Protein AF-A0A7C3Z4C1-F1 (afdb_monomer_lite)

Sequence (320 aa):
MTFWSFFADQTTRQLSQEFNEPSWWWWKMHSEKKEDEIPYRIKTPVAPEETEKWLEIAKKEYGEPISFEEKVFSKKLVAPELKETQGQSGRPLFMSQGGFNVALASINGEPLELTIHHGTIYKNFPDGKYTLSDADGKIIAEARLPYGENKLSLKVPHPGVYLFKYDDFAAGCQLIPSDKTKTAFIFSKGEHFPVYNHNYLYFYVPKGTKEIYLYALRTWPIGICMPDGTWLGEDKPIYHHPRSLKADGSYQKIEVPEGMDGKVWTCVDMLSGSFYFFNVPNLLFVRPQDIIVPEEVAKRDGLILFPVKGSTEPARKEKR

Foldseek 3Di:
DDPVVVVQQVVQVVVCVVVVPVLSRCVVCVVVVNNVSNPPDDPDPQDPVNVVVVVVVCCVVPNDADDDAFDDFDLFKFQFFDPDAFDDQKQLKWKFQWKFKKKKFQQFQFWWKKKKAALPPHQPDFFKKKWKAASVRHTQDIDTHHHGIDIDGHGDPGGTIIMMIMGSVRSMMMMHTDPRIQMKTADDAPDWPRIFDQIKKKFAFFPPDFKWKKWAAPWPFKWKAFSVGDTDADCDDDPPDRHTHDRHGGIDIGGQDPPSHRAMIIMHHGDTTGIDIRHGHRIITSGRRSDMGGPVRCVVRVGHGRPRPPDDDPDDPDDD

Radius of gyration: 25.4 Å; chains: 1; bounding box: 93×49×55 Å

Structure (mmCIF, N/CA/C/O backbone):
data_AF-A0A7C3Z4C1-F1
#
_entry.id   AF-A0A7C3Z4C1-F1
#
loop_
_atom_site.group_PDB
_atom_site.id
_atom_site.type_symbol
_atom_site.label_atom_id
_atom_site.label_alt_id
_atom_site.label_comp_id
_atom_site.label_asym_id
_atom_site.label_entity_id
_atom_site.label_seq_id
_atom_site.pdbx_PDB_ins_code
_atom_site.Cartn_x
_atom_site.Cartn_y
_atom_site.Cartn_z
_atom_site.occupancy
_atom_site.B_iso_or_equiv
_atom_site.auth_seq_id
_atom_site.auth_comp_id
_atom_site.auth_asym_id
_atom_site.auth_atom_id
_atom_site.pdbx_PDB_model_num
ATOM 1 N N . MET A 1 1 ? 24.610 -23.293 -7.783 1.00 44.88 1 MET A N 1
ATOM 2 C CA . MET A 1 1 ? 25.552 -22.157 -7.749 1.00 44.88 1 MET A CA 1
ATOM 3 C C . MET A 1 1 ? 24.847 -21.034 -7.005 1.00 44.88 1 MET A C 1
ATOM 5 O O . MET A 1 1 ? 23.800 -20.595 -7.460 1.00 44.88 1 MET A O 1
ATOM 9 N N . THR A 1 2 ? 25.289 -20.697 -5.794 1.00 54.06 2 THR A N 1
ATOM 10 C CA . THR A 1 2 ? 24.665 -19.634 -4.987 1.00 54.06 2 THR A CA 1
ATOM 11 C C . THR A 1 2 ? 25.114 -18.264 -5.504 1.00 54.06 2 THR A C 1
ATOM 13 O O . THR A 1 2 ? 26.200 -18.152 -6.073 1.00 54.06 2 THR A O 1
ATOM 16 N N . PHE A 1 3 ? 24.316 -17.214 -5.293 1.00 46.62 3 PHE A N 1
ATOM 17 C CA . PHE A 1 3 ? 24.665 -15.832 -5.668 1.00 46.62 3 PHE A CA 1
ATOM 18 C C . PHE A 1 3 ? 26.067 -15.418 -5.165 1.00 46.62 3 PHE A C 1
ATOM 20 O O . PHE A 1 3 ? 26.838 -14.795 -5.890 1.00 46.62 3 PHE A O 1
ATOM 27 N N . TRP A 1 4 ? 26.446 -15.889 -3.970 1.00 59.88 4 TRP A N 1
ATOM 28 C CA . TRP A 1 4 ? 27.781 -15.713 -3.391 1.00 59.88 4 TRP A CA 1
ATOM 29 C C . TRP A 1 4 ? 28.915 -16.332 -4.215 1.00 59.88 4 TRP A C 1
ATOM 31 O O . TRP A 1 4 ? 29.942 -15.688 -4.398 1.00 59.88 4 TRP A O 1
ATOM 41 N N . SER A 1 5 ? 28.741 -17.543 -4.753 1.00 65.25 5 SER A N 1
ATOM 42 C CA . SER A 1 5 ? 29.778 -18.192 -5.576 1.00 65.25 5 SER A CA 1
ATOM 43 C C . SER A 1 5 ? 30.043 -17.455 -6.896 1.00 65.25 5 SER A C 1
ATOM 45 O O . SER A 1 5 ? 31.181 -17.410 -7.354 1.00 65.25 5 SER A O 1
ATOM 47 N N . PHE A 1 6 ? 29.018 -16.810 -7.465 1.00 69.94 6 PHE A N 1
ATOM 48 C CA . PHE A 1 6 ? 29.160 -15.970 -8.657 1.00 69.94 6 PHE A CA 1
ATOM 49 C C . PHE A 1 6 ? 29.912 -14.667 -8.351 1.00 69.94 6 PHE A C 1
ATOM 51 O O . PHE A 1 6 ? 30.871 -14.335 -9.045 1.00 69.94 6 PHE A O 1
ATOM 58 N N . PHE A 1 7 ? 29.524 -13.954 -7.286 1.00 70.81 7 PHE A N 1
ATOM 59 C CA . PHE A 1 7 ? 30.203 -12.718 -6.881 1.00 70.81 7 PHE A CA 1
ATOM 60 C C . PHE A 1 7 ? 31.658 -12.973 -6.473 1.00 70.81 7 PHE A C 1
ATOM 62 O O . PHE A 1 7 ? 32.551 -12.217 -6.856 1.00 70.81 7 PHE A O 1
ATOM 69 N N . ALA A 1 8 ? 31.903 -14.063 -5.739 1.00 75.06 8 ALA A N 1
ATOM 70 C CA . ALA A 1 8 ? 33.248 -14.491 -5.392 1.00 75.06 8 ALA A CA 1
ATOM 71 C C . ALA A 1 8 ? 34.074 -14.780 -6.651 1.00 75.06 8 ALA A C 1
ATOM 73 O O . ALA A 1 8 ? 35.215 -14.346 -6.723 1.00 75.06 8 ALA A O 1
ATOM 74 N N . ASP A 1 9 ? 33.530 -15.450 -7.674 1.00 79.06 9 ASP A N 1
ATOM 75 C CA . ASP A 1 9 ? 34.299 -15.742 -8.893 1.00 79.06 9 ASP A CA 1
ATOM 76 C C . ASP A 1 9 ? 34.685 -14.468 -9.646 1.00 79.06 9 ASP A C 1
ATOM 78 O O . ASP A 1 9 ? 35.866 -14.254 -9.903 1.00 79.06 9 ASP A O 1
ATOM 82 N N . GLN A 1 10 ? 33.720 -13.585 -9.914 1.00 84.38 10 GLN A N 1
ATOM 83 C CA . GLN A 1 10 ? 33.976 -12.340 -10.643 1.00 84.38 10 GLN A CA 1
ATOM 84 C C . GLN A 1 10 ? 34.986 -11.450 -9.908 1.00 84.38 10 GLN A C 1
ATOM 86 O O . GLN A 1 10 ? 36.004 -11.059 -10.481 1.00 84.38 10 GLN A O 1
ATOM 91 N N . THR A 1 11 ? 34.741 -11.192 -8.622 1.00 86.50 11 THR A N 1
ATOM 92 C CA . THR A 1 11 ? 35.575 -10.296 -7.814 1.00 86.50 11 THR A CA 1
ATOM 93 C C . THR A 1 11 ? 36.969 -10.877 -7.603 1.00 86.50 11 THR A C 1
ATOM 95 O O . THR A 1 11 ? 37.970 -10.205 -7.827 1.00 86.50 11 THR A O 1
ATOM 98 N N . THR A 1 12 ? 37.071 -12.146 -7.210 1.00 89.62 12 THR A N 1
ATOM 99 C CA . THR A 1 12 ? 38.374 -12.730 -6.865 1.00 89.62 12 THR A CA 1
ATOM 100 C C . THR A 1 12 ? 39.227 -13.045 -8.092 1.00 89.62 12 THR A C 1
ATOM 102 O O . THR A 1 12 ? 40.452 -12.954 -8.020 1.00 89.62 12 THR A O 1
ATOM 105 N N . ARG A 1 13 ? 38.606 -13.340 -9.244 1.00 91.88 13 ARG A N 1
ATOM 106 C CA . ARG A 1 13 ? 39.315 -13.437 -10.523 1.00 91.88 13 ARG A CA 1
ATOM 107 C C . ARG A 1 13 ? 39.929 -12.095 -10.892 1.00 91.88 13 ARG A C 1
ATOM 109 O O . ARG A 1 13 ? 41.117 -12.063 -11.207 1.00 91.88 13 ARG A O 1
ATOM 116 N N . GLN A 1 14 ? 39.147 -11.016 -10.835 1.00 92.38 14 GLN A N 1
ATOM 117 C CA . GLN A 1 14 ? 39.637 -9.671 -11.135 1.00 92.38 14 GLN A CA 1
ATOM 118 C C . GLN A 1 14 ? 40.802 -9.299 -10.209 1.00 92.38 14 GLN A C 1
ATOM 120 O O . GLN A 1 14 ? 41.871 -8.947 -10.699 1.00 92.38 14 GLN A O 1
ATOM 125 N N . LEU A 1 15 ? 40.637 -9.471 -8.894 1.00 89.44 15 LEU A N 1
ATOM 126 C CA . LEU A 1 15 ? 41.689 -9.170 -7.920 1.00 89.44 15 LEU A CA 1
ATOM 127 C C . LEU A 1 15 ? 42.950 -10.025 -8.137 1.00 89.44 15 LEU A C 1
ATOM 129 O O . LEU A 1 15 ? 44.056 -9.501 -8.077 1.00 89.44 15 LEU A O 1
ATOM 133 N N . SER A 1 16 ? 42.814 -11.317 -8.467 1.00 93.06 16 SER A N 1
ATOM 134 C CA . SER A 1 16 ? 43.975 -12.174 -8.770 1.00 93.06 16 SER A CA 1
ATOM 135 C C . SER A 1 16 ? 44.804 -11.656 -9.948 1.00 93.06 16 SER A C 1
ATOM 137 O O . SER A 1 16 ? 46.023 -11.804 -9.963 1.00 93.06 16 SER A O 1
ATOM 139 N N . GLN A 1 17 ? 44.146 -11.041 -10.935 1.00 93.75 17 GLN A N 1
ATOM 140 C CA . GLN A 1 17 ? 44.797 -10.486 -12.118 1.00 93.75 17 GLN A CA 1
ATOM 141 C C . GLN A 1 17 ? 45.416 -9.124 -11.810 1.00 93.75 17 GLN A C 1
ATOM 143 O O . GLN A 1 17 ? 46.560 -8.883 -12.180 1.00 93.75 17 GLN A O 1
ATOM 148 N N . GLU A 1 18 ? 44.674 -8.260 -11.115 1.00 95.50 18 GLU A N 1
ATOM 149 C CA . GLU A 1 18 ? 45.110 -6.913 -10.739 1.00 95.50 18 GLU A CA 1
ATOM 150 C C . GLU A 1 18 ? 46.354 -6.945 -9.846 1.00 95.50 18 GLU A C 1
ATOM 152 O O . GLU A 1 18 ? 47.310 -6.212 -10.089 1.00 95.50 18 GLU A O 1
ATOM 157 N N . PHE A 1 19 ? 46.369 -7.841 -8.858 1.00 92.56 19 PHE A N 1
ATOM 158 C CA . PHE A 1 19 ? 47.469 -7.971 -7.903 1.00 92.56 19 PHE A CA 1
ATOM 159 C C . PHE A 1 19 ? 48.511 -9.019 -8.308 1.00 92.56 19 PHE A C 1
ATOM 161 O O . PHE A 1 19 ? 49.504 -9.187 -7.608 1.00 92.56 19 PHE A O 1
ATOM 168 N N . ASN A 1 20 ? 48.321 -9.698 -9.446 1.00 93.81 20 ASN A N 1
ATOM 169 C CA . ASN A 1 20 ? 49.168 -10.804 -9.902 1.00 93.81 20 ASN A CA 1
ATOM 170 C C . ASN A 1 20 ? 49.346 -11.905 -8.833 1.00 93.81 20 ASN A C 1
ATOM 172 O O . ASN A 1 20 ? 50.434 -12.446 -8.642 1.00 93.81 20 ASN A O 1
ATOM 176 N N . GLU A 1 21 ? 48.250 -12.244 -8.155 1.00 93.81 21 GLU A N 1
ATOM 177 C CA . GLU A 1 21 ? 48.178 -13.230 -7.075 1.00 93.81 21 GLU A CA 1
ATOM 178 C C . GLU A 1 21 ? 47.208 -14.362 -7.465 1.00 93.81 21 GLU A C 1
ATOM 180 O O . GLU A 1 21 ? 46.025 -14.331 -7.114 1.00 93.81 21 GLU A O 1
ATOM 185 N N . PRO A 1 22 ? 47.651 -15.392 -8.217 1.00 91.00 22 PRO A N 1
ATOM 186 C CA . PRO A 1 22 ? 46.767 -16.446 -8.728 1.00 91.00 22 PRO A CA 1
ATOM 187 C C . PRO A 1 22 ? 46.037 -17.237 -7.636 1.00 91.00 22 PRO A C 1
ATOM 189 O O . PRO A 1 22 ? 44.936 -17.735 -7.880 1.00 91.00 22 PRO A O 1
ATOM 192 N N . SER A 1 23 ? 46.632 -17.325 -6.441 1.00 91.38 23 SER A N 1
ATOM 193 C CA . SER A 1 23 ? 46.048 -17.958 -5.251 1.00 91.38 23 SER A CA 1
ATOM 194 C C . SER A 1 23 ? 44.787 -17.250 -4.758 1.00 91.38 23 SER A C 1
ATOM 196 O O . SER A 1 23 ? 43.994 -17.822 -4.011 1.00 91.38 23 SER A O 1
ATOM 198 N N . TRP A 1 24 ? 44.558 -16.014 -5.205 1.00 91.19 24 TRP A N 1
ATOM 199 C CA . TRP A 1 24 ? 43.375 -15.258 -4.848 1.00 91.19 24 TRP A CA 1
ATOM 200 C C . TRP A 1 24 ? 42.176 -15.647 -5.693 1.00 91.19 24 TRP A C 1
ATOM 202 O O . TRP A 1 24 ? 41.088 -15.276 -5.304 1.00 91.19 24 TRP A O 1
ATOM 212 N N . TRP A 1 25 ? 42.289 -16.390 -6.797 1.00 92.75 25 TRP A N 1
ATOM 213 C CA . TRP A 1 25 ? 41.114 -16.772 -7.588 1.00 92.75 25 TRP A CA 1
ATOM 214 C C . TRP A 1 25 ? 40.458 -18.040 -7.029 1.00 92.75 25 TRP A C 1
ATOM 216 O O . TRP A 1 25 ? 40.883 -19.156 -7.336 1.00 92.75 25 TRP A O 1
ATOM 226 N N . TRP A 1 26 ? 39.386 -17.884 -6.241 1.00 86.88 26 TRP A N 1
ATOM 227 C CA . TRP A 1 26 ? 38.800 -19.000 -5.481 1.00 86.88 26 TRP A CA 1
ATOM 228 C C . TRP A 1 26 ? 38.423 -20.197 -6.364 1.00 86.88 26 TRP A C 1
ATOM 230 O O . TRP A 1 26 ? 38.699 -21.336 -5.997 1.00 86.88 26 TRP A O 1
ATOM 240 N N . TRP A 1 27 ? 37.823 -19.946 -7.535 1.00 87.31 27 TRP A N 1
ATOM 241 C CA . TRP A 1 27 ? 37.351 -21.002 -8.427 1.00 87.31 27 TRP A CA 1
ATOM 242 C C . TRP A 1 27 ? 38.511 -21.791 -9.021 1.00 87.31 27 TRP A C 1
ATOM 244 O O . TRP A 1 27 ? 38.470 -23.019 -9.048 1.00 87.31 27 TRP A O 1
ATOM 254 N N . LYS A 1 28 ? 39.577 -21.103 -9.445 1.00 89.50 28 LYS A N 1
ATOM 255 C CA . LYS A 1 28 ? 40.785 -21.762 -9.945 1.00 89.50 28 LYS A CA 1
ATOM 256 C C . LYS A 1 28 ? 41.417 -22.620 -8.855 1.00 89.50 28 LYS A C 1
ATOM 258 O O . LYS A 1 28 ? 41.650 -23.804 -9.088 1.00 89.50 28 LYS A O 1
ATOM 263 N N . MET A 1 29 ? 41.592 -22.068 -7.657 1.00 90.75 29 MET A N 1
ATOM 264 C CA . MET A 1 29 ? 42.159 -22.799 -6.523 1.00 90.75 29 MET A CA 1
ATOM 265 C C . MET A 1 29 ? 41.303 -24.005 -6.125 1.00 90.75 29 MET A C 1
ATOM 267 O O . MET A 1 29 ? 41.841 -25.075 -5.860 1.00 90.75 29 MET A O 1
ATOM 271 N N . HIS A 1 30 ? 39.977 -23.884 -6.183 1.00 86.69 30 HIS A N 1
ATOM 272 C CA . HIS A 1 30 ? 39.058 -25.000 -5.958 1.00 86.69 30 HIS A CA 1
ATOM 273 C C . HIS A 1 30 ? 39.104 -26.048 -7.083 1.00 86.69 30 HIS A C 1
ATOM 275 O O . HIS A 1 30 ? 39.034 -27.248 -6.824 1.00 86.69 30 HIS A O 1
ATOM 281 N N . SER A 1 31 ? 39.247 -25.633 -8.343 1.00 89.19 31 SER A N 1
ATOM 282 C CA . SER A 1 31 ? 39.373 -26.559 -9.478 1.00 89.19 31 SER A CA 1
ATOM 283 C C . SER A 1 31 ? 40.693 -27.338 -9.459 1.00 89.19 31 SER A C 1
ATOM 285 O O . SER A 1 31 ? 40.742 -28.489 -9.890 1.00 89.19 31 SER A O 1
ATOM 287 N N . GLU A 1 32 ? 41.744 -26.731 -8.903 1.00 93.50 32 GLU A N 1
ATOM 288 C CA . GLU A 1 32 ? 43.075 -27.320 -8.755 1.00 93.50 32 GLU A CA 1
ATOM 289 C C . GLU A 1 32 ? 43.256 -28.098 -7.439 1.00 93.50 32 GLU A C 1
ATOM 291 O O . GLU A 1 32 ? 44.332 -28.651 -7.221 1.00 93.50 32 GLU A O 1
ATOM 296 N N . LYS A 1 33 ? 42.225 -28.177 -6.578 1.00 90.62 33 LYS A N 1
ATOM 297 C CA . LYS A 1 33 ? 42.294 -28.777 -5.228 1.00 90.62 33 LYS A CA 1
ATOM 298 C C . LYS A 1 33 ? 43.367 -28.144 -4.328 1.00 90.62 33 LYS A C 1
ATOM 300 O O . LYS A 1 33 ? 44.062 -28.829 -3.580 1.00 90.62 33 LYS A O 1
ATOM 305 N N . LYS A 1 34 ? 43.534 -26.830 -4.458 1.00 91.19 34 LYS A N 1
ATOM 306 C CA . LYS A 1 34 ? 44.452 -25.985 -3.683 1.00 91.19 34 LYS A CA 1
ATOM 307 C C . LYS A 1 34 ? 43.677 -25.002 -2.822 1.00 91.19 34 LYS A C 1
ATOM 309 O O . LYS A 1 34 ? 44.083 -23.860 -2.624 1.00 91.19 34 LYS A O 1
ATOM 314 N N . GLU A 1 35 ? 42.513 -25.406 -2.334 1.00 86.62 35 GLU A N 1
ATOM 315 C CA . GLU A 1 35 ? 41.649 -24.509 -1.587 1.00 86.62 35 GLU A CA 1
ATOM 316 C C . GLU A 1 35 ? 42.340 -23.916 -0.349 1.00 86.62 35 GLU A C 1
ATOM 318 O O . GLU A 1 35 ? 42.074 -22.772 0.014 1.00 86.62 35 GLU A O 1
ATOM 323 N N . ASP A 1 36 ? 43.251 -24.668 0.269 1.00 86.88 36 ASP A N 1
ATOM 324 C CA . ASP A 1 36 ? 43.999 -24.259 1.462 1.00 86.88 36 ASP A CA 1
ATOM 325 C C . ASP A 1 36 ? 45.090 -23.210 1.193 1.00 86.88 36 ASP A C 1
ATOM 327 O O . ASP A 1 36 ? 45.671 -22.671 2.141 1.00 86.88 36 ASP A O 1
ATOM 331 N N . GLU A 1 37 ? 45.373 -22.913 -0.074 1.00 89.00 37 GLU A N 1
ATOM 332 C CA . GLU A 1 37 ? 46.285 -21.845 -0.493 1.00 89.00 37 GLU A CA 1
ATOM 333 C C . GLU A 1 37 ? 45.553 -20.505 -0.696 1.00 89.00 37 GLU A C 1
ATOM 335 O O . GLU A 1 37 ? 46.204 -19.480 -0.892 1.00 89.00 37 GLU A O 1
ATOM 340 N N . ILE A 1 38 ? 44.214 -20.478 -0.624 1.00 87.50 38 ILE A N 1
ATOM 341 C CA . ILE A 1 38 ? 43.429 -19.242 -0.734 1.00 87.50 38 ILE A CA 1
ATOM 342 C C . ILE A 1 38 ? 43.635 -18.405 0.544 1.00 87.50 38 ILE A C 1
ATOM 344 O O . ILE A 1 38 ? 43.213 -18.831 1.623 1.00 87.50 38 ILE A O 1
ATOM 348 N N . PRO A 1 39 ? 44.215 -17.193 0.467 1.00 81.38 39 PRO A N 1
ATOM 349 C CA . PRO A 1 39 ? 44.646 -16.452 1.658 1.00 81.38 39 PRO A CA 1
ATOM 350 C C . PRO A 1 39 ? 43.492 -15.919 2.514 1.00 81.38 39 PRO A C 1
ATOM 352 O O . PRO A 1 39 ? 43.653 -15.723 3.713 1.00 81.38 39 PRO A O 1
ATOM 355 N N . TYR A 1 40 ? 42.319 -15.713 1.917 1.00 81.00 40 TYR A N 1
ATOM 356 C CA . TYR A 1 40 ? 41.104 -15.274 2.609 1.00 81.00 40 TYR A CA 1
ATOM 357 C C . TYR A 1 40 ? 40.152 -16.437 2.941 1.00 81.00 40 TYR A C 1
ATOM 359 O O . TYR A 1 40 ? 39.037 -16.210 3.415 1.00 81.00 40 TYR A O 1
ATOM 367 N N . ARG A 1 41 ? 40.554 -17.696 2.699 1.00 80.44 41 ARG A N 1
ATOM 368 C CA . ARG A 1 41 ? 39.784 -18.858 3.152 1.00 80.44 41 ARG A CA 1
ATOM 369 C C . ARG A 1 41 ? 40.064 -19.075 4.630 1.00 80.44 41 ARG A C 1
ATOM 371 O O . ARG A 1 41 ? 41.172 -19.424 5.031 1.00 80.44 41 ARG A O 1
ATOM 378 N N . ILE A 1 42 ? 39.029 -18.912 5.442 1.00 73.88 42 ILE A N 1
ATOM 379 C CA . ILE A 1 42 ? 39.104 -19.235 6.861 1.00 73.88 42 ILE A CA 1
ATOM 380 C C . ILE A 1 42 ? 39.157 -20.768 6.986 1.00 73.88 42 ILE A C 1
ATOM 382 O O . ILE A 1 42 ? 38.181 -21.457 6.691 1.00 73.88 42 ILE A O 1
ATOM 386 N N . LYS A 1 43 ? 40.328 -21.305 7.354 1.00 73.75 43 LYS A N 1
ATOM 387 C CA . LYS A 1 43 ? 40.578 -22.760 7.460 1.00 73.75 43 LYS A CA 1
ATOM 388 C C . LYS A 1 43 ? 39.840 -23.399 8.632 1.00 73.75 43 LYS A C 1
ATOM 390 O O . LYS A 1 43 ? 39.439 -24.556 8.558 1.00 73.75 43 LYS A O 1
ATOM 395 N N . THR A 1 44 ? 39.654 -22.625 9.693 1.00 77.88 44 THR A N 1
ATOM 396 C CA . THR A 1 44 ? 38.924 -23.029 10.890 1.00 77.88 44 THR A CA 1
ATOM 397 C C . THR A 1 44 ? 37.598 -22.285 10.899 1.00 77.88 44 THR A C 1
ATOM 399 O O . THR A 1 44 ? 37.620 -21.058 10.862 1.00 77.88 44 THR A O 1
ATOM 402 N N . PRO A 1 45 ? 36.444 -22.967 10.933 1.00 77.38 45 PRO A N 1
ATOM 403 C CA . PRO A 1 45 ? 35.167 -22.291 11.110 1.00 77.38 45 PRO A CA 1
ATOM 404 C C . PRO A 1 45 ? 35.219 -21.348 12.316 1.00 77.38 45 PRO A C 1
ATOM 406 O O . PRO A 1 45 ? 35.793 -21.704 13.346 1.00 77.38 45 PRO A O 1
ATOM 409 N N . VAL A 1 46 ? 34.628 -20.160 12.176 1.00 82.38 46 VAL A N 1
ATOM 410 C CA . VAL A 1 46 ? 34.494 -19.210 13.286 1.00 82.38 46 VAL A CA 1
ATOM 411 C C . VAL A 1 46 ? 33.771 -19.924 14.424 1.00 82.38 46 VAL A C 1
ATOM 413 O O . VAL A 1 46 ? 32.713 -20.524 14.211 1.00 82.38 46 VAL A O 1
ATOM 416 N N . ALA A 1 47 ? 34.365 -19.905 15.615 1.00 87.81 47 ALA A N 1
ATOM 417 C CA . ALA A 1 47 ? 33.768 -20.555 16.770 1.00 87.81 47 ALA A CA 1
ATOM 418 C C . ALA A 1 47 ? 32.468 -19.824 17.170 1.00 87.81 47 ALA A C 1
ATOM 420 O O . ALA A 1 47 ? 32.369 -18.603 16.975 1.00 87.81 47 ALA A O 1
ATOM 421 N N . PRO A 1 48 ? 31.462 -20.516 17.735 1.00 88.62 48 PRO A N 1
ATOM 422 C CA . PRO A 1 48 ? 30.246 -19.866 18.222 1.00 88.62 48 PRO A CA 1
ATOM 423 C C . PRO A 1 48 ? 30.533 -18.693 19.171 1.00 88.62 48 PRO A C 1
ATOM 425 O O . PRO A 1 48 ? 29.892 -17.653 19.071 1.00 88.62 48 PRO A O 1
ATOM 428 N N . GLU A 1 49 ? 31.552 -18.812 20.025 1.00 91.88 49 GLU A N 1
ATOM 429 C CA . GLU A 1 49 ? 31.948 -17.780 20.990 1.00 91.88 49 GLU A CA 1
ATOM 430 C C . GLU A 1 49 ? 32.533 -16.533 20.311 1.00 91.88 49 GLU A C 1
ATOM 432 O O . GLU A 1 49 ? 32.332 -15.408 20.769 1.00 91.88 49 GLU A O 1
ATOM 437 N N . GLU A 1 50 ? 33.256 -16.719 19.205 1.00 88.81 50 GLU A N 1
ATOM 438 C CA . GLU A 1 50 ? 33.803 -15.617 18.412 1.00 88.81 50 GLU A CA 1
ATOM 439 C C . GLU A 1 50 ? 32.693 -14.901 17.632 1.00 88.81 50 GLU A C 1
ATOM 441 O O . GLU A 1 50 ? 32.671 -13.670 17.584 1.00 88.81 50 GLU A O 1
ATOM 446 N N . THR A 1 51 ? 31.719 -15.660 17.120 1.00 87.12 51 THR A N 1
ATOM 447 C CA . THR A 1 51 ? 30.508 -15.106 16.497 1.00 87.12 51 THR A CA 1
ATOM 448 C C . THR A 1 51 ? 29.707 -14.281 17.502 1.00 87.12 51 THR A C 1
ATOM 450 O O . THR A 1 51 ? 29.331 -13.151 17.197 1.00 87.12 51 THR A O 1
ATOM 453 N N . GLU A 1 52 ? 29.502 -14.796 18.717 1.00 91.19 52 GLU A N 1
ATOM 454 C CA . GLU A 1 52 ? 28.792 -14.077 19.779 1.00 91.19 52 GLU A CA 1
ATOM 455 C C . GLU A 1 52 ? 29.524 -12.786 20.154 1.00 91.19 52 GLU A C 1
ATOM 457 O O . GLU A 1 52 ? 28.914 -11.727 20.265 1.00 91.19 52 GLU A O 1
ATOM 462 N N . LYS A 1 53 ? 30.859 -12.823 20.249 1.00 92.25 53 LYS A N 1
ATOM 463 C CA . LYS A 1 53 ? 31.661 -11.621 20.500 1.00 92.25 53 LYS A CA 1
ATOM 464 C C . LYS A 1 53 ? 31.486 -10.570 19.402 1.00 92.25 53 LYS A C 1
ATOM 466 O O . LYS A 1 53 ? 31.407 -9.382 19.713 1.00 92.25 53 LYS A O 1
ATOM 471 N N . TRP A 1 54 ? 31.444 -10.972 18.132 1.00 90.12 54 TRP A N 1
ATOM 472 C CA . TRP A 1 54 ? 31.177 -10.046 17.028 1.00 90.12 54 TRP A CA 1
ATOM 473 C C . TRP A 1 54 ? 29.754 -9.493 17.068 1.00 90.12 54 TRP A C 1
ATOM 475 O O . TRP A 1 54 ? 29.573 -8.304 16.815 1.00 90.12 54 TRP A O 1
ATOM 485 N N . LEU A 1 55 ? 28.764 -10.312 17.431 1.00 88.38 55 LEU A N 1
ATOM 486 C CA . LEU A 1 55 ? 27.390 -9.852 17.631 1.00 88.38 55 LEU A CA 1
ATOM 487 C C . LEU A 1 55 ? 27.302 -8.835 18.773 1.00 88.38 55 LEU A C 1
ATOM 489 O O . LEU A 1 55 ? 26.662 -7.806 18.603 1.00 88.38 55 LEU A O 1
ATOM 493 N N . GLU A 1 56 ? 27.994 -9.055 19.889 1.00 91.06 56 GLU A N 1
ATOM 494 C CA . GLU A 1 56 ? 28.048 -8.105 21.006 1.00 91.06 56 GLU A CA 1
ATOM 495 C C . GLU A 1 56 ? 28.740 -6.788 20.626 1.00 91.06 56 GLU A C 1
ATOM 497 O O . GLU A 1 56 ? 28.281 -5.708 21.003 1.00 91.06 56 GLU A O 1
ATOM 502 N N . ILE A 1 57 ? 29.810 -6.843 19.824 1.00 90.88 57 ILE A N 1
ATOM 503 C CA . ILE A 1 57 ? 30.429 -5.635 19.254 1.00 90.88 57 ILE A CA 1
ATOM 504 C C . ILE A 1 57 ? 29.426 -4.909 18.354 1.00 90.88 57 ILE A C 1
ATOM 506 O O . ILE A 1 57 ? 29.228 -3.706 18.513 1.00 90.88 57 ILE A O 1
ATOM 510 N N . ALA A 1 58 ? 28.749 -5.631 17.460 1.00 86.50 58 ALA A N 1
ATOM 511 C CA . ALA A 1 58 ? 27.765 -5.046 16.561 1.00 86.50 58 ALA A CA 1
ATOM 512 C C . ALA A 1 58 ? 26.590 -4.421 17.330 1.00 86.50 58 ALA A C 1
ATOM 514 O O . ALA A 1 58 ? 26.205 -3.296 17.032 1.00 86.50 58 ALA A O 1
ATOM 515 N N . LYS A 1 59 ? 26.072 -5.082 18.369 1.00 88.25 59 LYS A N 1
ATOM 516 C CA . LYS A 1 59 ? 25.031 -4.530 19.249 1.00 88.25 59 LYS A CA 1
ATOM 517 C C . LYS A 1 59 ? 25.493 -3.265 19.961 1.00 88.25 59 LYS A C 1
ATOM 519 O O . LYS A 1 59 ? 24.731 -2.311 20.089 1.00 88.25 59 LYS A O 1
ATOM 524 N N . LYS A 1 60 ? 26.751 -3.225 20.406 1.00 88.56 60 LYS A N 1
ATOM 525 C CA . LYS A 1 60 ? 27.328 -2.041 21.050 1.00 88.56 60 LYS A CA 1
ATOM 526 C C . LYS A 1 60 ? 27.500 -0.872 20.075 1.00 88.56 60 LYS A C 1
ATOM 528 O O . LYS A 1 60 ? 27.302 0.272 20.473 1.00 88.56 60 LYS A O 1
ATOM 533 N N . GLU A 1 61 ? 27.899 -1.145 18.837 1.00 87.75 61 GLU A N 1
ATOM 534 C CA . GLU A 1 61 ? 28.180 -0.116 17.828 1.00 87.75 61 GLU A CA 1
ATOM 535 C C . GLU A 1 61 ? 26.924 0.376 17.098 1.00 87.75 61 GLU A C 1
ATOM 537 O O . GLU A 1 61 ? 26.788 1.573 16.848 1.00 87.75 61 GLU A O 1
ATOM 542 N N . TYR A 1 62 ? 26.000 -0.531 16.778 1.00 80.75 62 TYR A N 1
ATOM 543 C CA . TYR A 1 62 ? 24.835 -0.274 15.926 1.00 80.75 62 TYR A CA 1
ATOM 544 C C . TYR A 1 62 ? 23.496 -0.377 16.670 1.00 80.75 62 TYR A C 1
ATOM 546 O O . TYR A 1 62 ? 22.459 -0.030 16.106 1.00 80.75 62 TYR A O 1
ATOM 554 N N . GLY A 1 63 ? 23.511 -0.804 17.935 1.00 83.88 63 GLY A N 1
ATOM 555 C CA . GLY A 1 63 ? 22.317 -1.048 18.739 1.00 83.88 63 GLY A CA 1
ATOM 556 C C . GLY A 1 63 ? 21.765 -2.467 18.585 1.00 83.88 63 GLY A C 1
ATOM 557 O O . GLY A 1 63 ? 22.190 -3.251 17.737 1.00 83.88 63 GLY A O 1
ATOM 558 N N . GLU A 1 64 ? 20.790 -2.798 19.429 1.00 83.69 64 GLU A N 1
ATOM 559 C CA . GLU A 1 64 ? 20.048 -4.054 19.319 1.00 83.69 64 GLU A CA 1
ATOM 560 C C . GLU A 1 64 ? 19.132 -4.036 18.084 1.00 83.69 64 GLU A C 1
ATOM 562 O O . GLU A 1 64 ? 18.497 -3.010 17.802 1.00 83.69 64 GLU A O 1
ATOM 567 N N . PRO A 1 65 ? 19.004 -5.161 17.357 1.00 81.56 65 PRO A N 1
ATOM 568 C CA . PRO A 1 65 ? 18.011 -5.290 16.303 1.00 81.56 65 PRO A CA 1
ATOM 569 C C . PRO A 1 65 ? 16.609 -4.999 16.838 1.00 81.56 65 PRO A C 1
ATOM 571 O O . PRO A 1 65 ? 16.218 -5.472 17.907 1.00 81.56 65 PRO A O 1
ATOM 574 N N . ILE A 1 66 ? 15.820 -4.254 16.065 1.00 85.94 66 ILE A N 1
ATOM 575 C CA . ILE A 1 66 ? 14.417 -4.031 16.406 1.00 85.94 66 ILE A CA 1
ATOM 576 C C . ILE A 1 66 ? 13.696 -5.380 16.360 1.00 85.94 66 ILE A C 1
ATOM 578 O O . ILE A 1 66 ? 13.591 -6.002 15.304 1.00 85.94 66 ILE A O 1
ATOM 582 N N . SER A 1 67 ? 13.189 -5.814 17.511 1.00 86.88 67 SER A N 1
ATOM 583 C CA . SER A 1 67 ? 12.325 -6.984 17.624 1.00 86.88 67 SER A CA 1
ATOM 584 C C . SER A 1 67 ? 10.866 -6.555 17.535 1.00 86.88 67 SER A C 1
ATOM 586 O O . SER A 1 67 ? 10.462 -5.571 18.157 1.00 86.88 67 SER A O 1
ATOM 588 N N . PHE A 1 68 ? 10.080 -7.285 16.752 1.00 89.12 68 PHE A N 1
ATOM 589 C CA . PHE A 1 68 ? 8.649 -7.065 16.603 1.00 89.12 68 PHE A CA 1
ATOM 590 C C . PHE A 1 68 ? 7.945 -8.363 16.214 1.00 89.12 68 PHE A C 1
ATOM 592 O O . PHE A 1 68 ? 8.531 -9.254 15.598 1.00 89.12 68 PHE A O 1
ATOM 599 N N . GLU A 1 69 ? 6.659 -8.448 16.541 1.00 91.50 69 GLU A N 1
ATOM 600 C CA . GLU A 1 69 ? 5.786 -9.509 16.051 1.00 91.50 69 GLU A CA 1
ATOM 601 C C . GLU A 1 69 ? 5.147 -9.071 14.727 1.00 91.50 69 GLU A C 1
ATOM 603 O O . GLU A 1 69 ? 4.392 -8.094 14.670 1.00 91.50 69 GLU A O 1
ATOM 608 N N . GLU A 1 70 ? 5.461 -9.786 13.648 1.00 93.56 70 GLU A N 1
ATOM 609 C CA . GLU A 1 70 ? 4.815 -9.575 12.354 1.00 93.56 70 GLU A CA 1
ATOM 610 C C . GLU A 1 70 ? 3.367 -10.073 12.402 1.00 93.56 70 GLU A C 1
ATOM 612 O O . GLU A 1 70 ? 3.097 -11.217 12.769 1.00 93.56 70 GLU A O 1
ATOM 617 N N . LYS A 1 71 ? 2.425 -9.218 11.999 1.00 94.81 71 LYS A N 1
ATOM 618 C CA . LYS A 1 71 ? 1.006 -9.565 11.920 1.00 94.81 71 LYS A CA 1
ATOM 619 C C . LYS A 1 71 ? 0.629 -9.862 10.482 1.00 94.81 71 LYS A C 1
ATOM 621 O O . LYS A 1 71 ? 0.706 -9.001 9.608 1.00 94.81 71 LYS A O 1
ATOM 626 N N . VAL A 1 72 ? 0.150 -11.080 10.259 1.00 94.19 72 VAL A N 1
ATOM 627 C CA . VAL A 1 72 ? -0.428 -11.483 8.978 1.00 94.19 72 VAL A CA 1
ATOM 628 C C . VAL A 1 72 ? -1.908 -11.127 8.974 1.00 94.19 72 VAL A C 1
ATOM 630 O O . VAL A 1 72 ? -2.655 -11.528 9.865 1.00 94.19 72 VAL A O 1
ATOM 633 N N . PHE A 1 73 ? -2.327 -10.388 7.953 1.00 95.12 73 PHE A N 1
ATOM 634 C CA . PHE A 1 73 ? -3.715 -9.990 7.755 1.00 95.12 73 PHE A CA 1
ATOM 635 C C . PHE A 1 73 ? -4.388 -10.831 6.668 1.00 95.12 73 PHE A C 1
ATOM 637 O O . PHE A 1 73 ? -3.747 -11.295 5.720 1.00 95.12 73 PHE A O 1
ATOM 644 N N . SER A 1 74 ? -5.699 -11.005 6.791 1.00 93.69 74 SER A N 1
ATOM 645 C CA . SER A 1 74 ? -6.540 -11.637 5.785 1.00 93.69 74 SER A CA 1
ATOM 646 C C . SER A 1 74 ? -6.559 -10.830 4.493 1.00 93.69 74 SER A C 1
ATOM 648 O O . SER A 1 74 ? -6.550 -9.599 4.488 1.00 93.69 74 SER A O 1
ATOM 650 N N . LYS A 1 75 ? -6.693 -11.545 3.376 1.00 93.00 75 LYS A N 1
ATOM 651 C CA . LYS A 1 75 ? -6.959 -10.950 2.060 1.00 93.00 75 LYS A CA 1
ATOM 652 C C . LYS A 1 75 ? -8.429 -10.572 1.867 1.00 93.00 75 LYS A C 1
ATOM 654 O O . LYS A 1 75 ? -8.760 -9.922 0.882 1.00 93.00 75 LYS A O 1
ATOM 659 N N . LYS A 1 76 ? -9.317 -10.982 2.780 1.00 95.00 76 LYS A N 1
ATOM 660 C CA . LYS A 1 76 ? -10.735 -10.626 2.722 1.00 95.00 76 LYS A CA 1
ATOM 661 C C . LYS A 1 76 ? -10.909 -9.182 3.181 1.00 95.00 76 LYS A C 1
ATOM 663 O O . LYS A 1 76 ? -10.876 -8.899 4.376 1.00 95.00 76 LYS A O 1
ATOM 668 N N . LEU A 1 77 ? -11.078 -8.283 2.220 1.00 96.75 77 LEU A N 1
ATOM 669 C CA . LEU A 1 77 ? -11.185 -6.849 2.460 1.00 96.75 77 LEU A CA 1
ATOM 670 C C . LEU A 1 77 ? -12.641 -6.401 2.594 1.00 96.75 77 LEU A C 1
ATOM 672 O O . LEU A 1 77 ? -13.542 -6.923 1.940 1.00 96.75 77 LEU A O 1
ATOM 676 N N . VAL A 1 78 ? -12.851 -5.382 3.420 1.00 96.06 78 VAL A N 1
ATOM 677 C CA . VAL A 1 78 ? -14.124 -4.682 3.598 1.00 96.06 78 VAL A CA 1
ATOM 678 C C . VAL A 1 78 ? -13.883 -3.179 3.591 1.00 96.06 78 VAL A C 1
ATOM 680 O O . VAL A 1 78 ? -12.798 -2.713 3.935 1.00 96.06 78 VAL A O 1
ATOM 683 N N . ALA A 1 79 ? -14.900 -2.414 3.212 1.00 95.31 79 ALA A N 1
ATOM 684 C CA . ALA A 1 79 ? -14.829 -0.961 3.154 1.00 95.31 79 ALA A CA 1
ATOM 685 C C . ALA A 1 79 ? -15.798 -0.359 4.177 1.00 95.31 79 ALA A C 1
ATOM 687 O O . ALA A 1 79 ? -16.955 -0.133 3.835 1.00 95.31 79 ALA A O 1
ATOM 688 N N . PRO A 1 80 ? -15.396 -0.170 5.443 1.00 92.31 80 PRO A N 1
ATOM 689 C CA . PRO A 1 80 ? -16.283 0.386 6.456 1.00 92.31 80 PRO A CA 1
ATOM 690 C C . PRO A 1 80 ? -16.574 1.876 6.231 1.00 92.31 80 PRO A C 1
ATOM 692 O O . PRO A 1 80 ? -15.879 2.580 5.488 1.00 92.31 80 PRO A O 1
ATOM 695 N N . GLU A 1 81 ? -17.601 2.372 6.916 1.00 84.38 81 GLU A N 1
ATOM 696 C CA . GLU A 1 81 ? -17.853 3.804 7.059 1.00 84.38 81 GLU A CA 1
ATOM 697 C C . GLU A 1 81 ? -17.097 4.356 8.275 1.00 84.38 81 GLU A C 1
ATOM 699 O O . GLU A 1 81 ? -17.132 3.774 9.363 1.00 84.38 81 GLU A O 1
ATOM 704 N N . LEU A 1 82 ? -16.425 5.498 8.101 1.00 74.94 82 LEU A N 1
ATOM 705 C CA . LEU A 1 82 ? -15.861 6.267 9.205 1.00 74.94 82 LEU A CA 1
ATOM 706 C C . LEU A 1 82 ? -16.638 7.575 9.312 1.00 74.94 82 LEU A C 1
ATOM 708 O O . LEU A 1 82 ? -16.719 8.324 8.343 1.00 74.94 82 LEU A O 1
ATOM 712 N N . LYS A 1 83 ? -17.223 7.829 10.485 1.00 64.56 83 LYS A N 1
ATOM 713 C CA . LYS A 1 83 ? -18.097 8.992 10.707 1.00 64.56 83 LYS A CA 1
ATOM 714 C C . LYS A 1 83 ? -17.350 10.327 10.673 1.00 64.56 83 LYS A C 1
ATOM 716 O O . LYS A 1 83 ? -17.967 11.346 10.394 1.00 64.56 83 LYS A O 1
ATOM 721 N N . GLU A 1 84 ? -16.045 10.321 10.931 1.00 63.53 84 GLU A N 1
ATOM 722 C CA . GLU A 1 84 ? -15.207 11.518 10.914 1.00 63.53 84 GLU A CA 1
ATOM 723 C C . GLU A 1 84 ? -13.822 11.180 10.372 1.00 63.53 84 GLU A C 1
ATOM 725 O O . GLU A 1 84 ? -13.123 10.329 10.918 1.00 63.53 84 GLU A O 1
ATOM 730 N N . THR A 1 85 ? -13.409 11.873 9.317 1.00 62.44 85 THR A N 1
ATOM 731 C CA . THR A 1 85 ? -12.039 11.820 8.809 1.00 62.44 85 THR A CA 1
ATOM 732 C C . THR A 1 85 ? -11.465 13.224 8.804 1.00 62.44 85 THR A C 1
ATOM 734 O O . THR A 1 85 ? -11.980 14.100 8.110 1.00 62.44 85 THR A O 1
ATOM 737 N N . GLN A 1 86 ? -10.406 13.440 9.579 1.00 58.41 86 GLN A N 1
ATOM 738 C CA . GLN A 1 86 ? -9.615 14.666 9.526 1.00 58.41 86 GLN A CA 1
ATOM 739 C C . GLN A 1 86 ? -8.464 14.464 8.535 1.00 58.41 86 GLN A C 1
ATOM 741 O O . GLN A 1 86 ? -7.825 13.414 8.526 1.00 58.41 86 GLN A O 1
ATOM 746 N N . GLY A 1 87 ? -8.228 15.450 7.671 1.00 59.72 87 GLY A N 1
ATOM 747 C CA . GLY A 1 87 ? -7.131 15.423 6.706 1.00 59.72 87 GLY A CA 1
ATOM 748 C C . GLY A 1 87 ? -7.393 16.329 5.509 1.00 59.72 87 GLY A C 1
ATOM 749 O O . GLY A 1 87 ? -8.523 16.447 5.036 1.00 59.72 87 GLY A O 1
ATOM 750 N N . GLN A 1 88 ? -6.344 16.976 4.999 1.00 57.62 88 GLN A N 1
ATOM 751 C CA . GLN A 1 88 ? -6.417 17.620 3.687 1.00 57.62 88 GLN A CA 1
ATOM 752 C C . GLN A 1 88 ? -6.645 16.538 2.639 1.00 57.62 88 GLN A C 1
ATOM 754 O O . GLN A 1 88 ? -5.924 15.547 2.644 1.00 57.62 88 GLN A O 1
ATOM 759 N N . SER A 1 89 ? -7.625 16.711 1.753 1.00 60.22 89 SER A N 1
ATOM 760 C CA . SER A 1 89 ? -7.798 15.812 0.610 1.00 60.22 89 SER A CA 1
ATOM 761 C C . SER A 1 89 ? -6.748 16.149 -0.447 1.00 60.22 89 SER A C 1
ATOM 763 O O . SER A 1 89 ? -6.765 17.244 -1.010 1.00 60.22 89 SER A O 1
ATOM 765 N N . GLY A 1 90 ? -5.816 15.227 -0.695 1.00 64.94 90 GLY A N 1
ATOM 766 C CA . GLY A 1 90 ? -4.920 15.306 -1.848 1.00 64.94 90 GLY A CA 1
ATOM 767 C C . GLY A 1 90 ? -5.679 15.144 -3.170 1.00 64.94 90 GLY A C 1
ATOM 768 O O . GLY A 1 90 ? -6.879 14.861 -3.191 1.00 64.94 90 GLY A O 1
ATOM 769 N N . ARG A 1 91 ? -4.979 15.289 -4.303 1.00 77.50 91 ARG A N 1
ATOM 770 C CA . ARG A 1 91 ? -5.553 14.854 -5.584 1.00 77.50 91 ARG A CA 1
ATOM 771 C C . ARG A 1 91 ? -5.716 13.330 -5.526 1.00 77.50 91 ARG A C 1
ATOM 773 O O . ARG A 1 91 ? -4.732 12.667 -5.192 1.00 77.50 91 ARG A O 1
ATOM 780 N N . PRO A 1 92 ? -6.891 12.765 -5.865 1.00 78.25 92 PRO A N 1
ATOM 781 C CA . PRO A 1 92 ? -7.091 11.321 -5.930 1.00 78.25 92 PRO A CA 1
ATOM 782 C C . PRO A 1 92 ? -6.422 10.798 -7.204 1.00 78.25 92 PRO A C 1
ATOM 784 O O . PRO A 1 92 ? -7.067 10.441 -8.180 1.00 78.25 92 PRO A O 1
ATOM 787 N N . LEU A 1 93 ? -5.100 10.868 -7.235 1.00 82.62 93 LEU A N 1
ATOM 788 C CA . LEU A 1 93 ? -4.276 10.517 -8.370 1.00 82.62 93 LEU A CA 1
ATOM 789 C C . LEU A 1 93 ? -3.216 9.551 -7.880 1.00 82.62 93 LEU A C 1
ATOM 791 O O . LEU A 1 93 ? -2.511 9.809 -6.904 1.00 82.62 93 LEU A O 1
ATOM 795 N N . PHE A 1 94 ? -3.075 8.473 -8.627 1.00 82.88 94 PHE A N 1
ATOM 796 C CA . PHE A 1 94 ? -1.948 7.580 -8.528 1.00 82.88 94 PHE A CA 1
ATOM 797 C C . PHE A 1 94 ? -1.181 7.584 -9.829 1.00 82.88 94 PHE A C 1
ATOM 799 O O . PHE A 1 94 ? -1.785 7.577 -10.897 1.00 82.88 94 PHE A O 1
ATOM 806 N N . MET A 1 95 ? 0.141 7.557 -9.730 1.00 86.94 95 MET A N 1
ATOM 807 C CA . MET A 1 95 ? 1.024 7.363 -10.870 1.00 86.94 95 MET A CA 1
ATOM 808 C C . MET A 1 95 ? 1.862 6.121 -10.614 1.00 86.94 95 MET A C 1
ATOM 810 O O . MET A 1 95 ? 2.325 5.922 -9.494 1.00 86.94 95 MET A O 1
ATOM 814 N N . SER A 1 96 ? 2.030 5.271 -11.616 1.00 86.75 96 SER A N 1
ATOM 815 C CA . SER A 1 96 ? 2.812 4.045 -11.480 1.00 86.75 96 SER A CA 1
ATOM 816 C C . SER A 1 96 ? 3.558 3.743 -12.766 1.00 86.75 96 SER A C 1
ATOM 818 O O . SER A 1 96 ? 3.105 4.105 -13.851 1.00 86.75 96 SER A O 1
ATOM 820 N N . GLN A 1 97 ? 4.728 3.129 -12.625 1.00 86.75 97 GLN A N 1
ATOM 821 C CA . GLN A 1 97 ? 5.487 2.538 -13.712 1.00 86.75 97 GLN A CA 1
ATOM 822 C C . GLN A 1 97 ? 5.615 1.050 -13.398 1.00 86.75 97 GLN A C 1
ATOM 824 O O . GLN A 1 97 ? 6.382 0.656 -12.520 1.00 86.75 97 GLN A O 1
ATOM 829 N N . GLY A 1 98 ? 4.844 0.231 -14.103 1.00 86.94 98 GLY A N 1
ATOM 830 C CA . GLY A 1 98 ? 4.645 -1.172 -13.765 1.00 86.94 98 GLY A CA 1
ATOM 831 C C . GLY A 1 98 ? 3.198 -1.460 -13.365 1.00 86.94 98 GLY A C 1
ATOM 832 O O . GLY A 1 98 ? 2.437 -0.578 -12.962 1.00 86.94 98 GLY A O 1
ATOM 833 N N . GLY A 1 99 ? 2.814 -2.729 -13.490 1.00 88.38 99 GLY A N 1
ATOM 834 C CA . GLY A 1 99 ? 1.497 -3.184 -13.073 1.00 88.38 99 GLY A CA 1
ATOM 835 C C . GLY A 1 99 ? 1.268 -3.012 -11.571 1.00 88.38 99 GLY A C 1
ATOM 836 O O . GLY A 1 99 ? 2.202 -3.079 -10.775 1.00 88.38 99 GLY A O 1
ATOM 837 N N . PHE A 1 100 ? 0.012 -2.832 -11.171 1.00 91.88 100 PHE A N 1
ATOM 838 C CA . PHE A 1 100 ? -0.378 -2.600 -9.781 1.00 91.88 100 PHE A CA 1
ATOM 839 C C . PHE A 1 100 ? -1.641 -3.377 -9.403 1.00 91.88 100 PHE A C 1
ATOM 841 O O . PHE A 1 100 ? -2.424 -3.796 -10.259 1.00 91.88 100 PHE A O 1
ATOM 848 N N . ASN A 1 101 ? -1.862 -3.525 -8.095 1.00 94.00 101 ASN A N 1
ATOM 849 C CA . ASN A 1 101 ? -3.078 -4.099 -7.528 1.00 94.00 101 ASN A CA 1
ATOM 850 C C . ASN A 1 101 ? -3.768 -3.061 -6.639 1.00 94.00 101 ASN A C 1
ATOM 852 O O . ASN A 1 101 ? -3.148 -2.503 -5.731 1.00 94.00 101 ASN A O 1
ATOM 856 N N . VAL A 1 102 ? -5.057 -2.828 -6.870 1.00 95.44 102 VAL A N 1
ATOM 857 C CA . VAL A 1 102 ? -5.893 -1.977 -6.015 1.00 95.44 102 VAL A CA 1
ATOM 858 C C . VAL A 1 102 ? -7.153 -2.716 -5.588 1.00 95.44 102 VAL A C 1
ATOM 860 O O . VAL A 1 102 ? -7.736 -3.488 -6.347 1.00 95.44 102 VAL A O 1
ATOM 863 N N . ALA A 1 103 ? -7.589 -2.457 -4.365 1.00 97.44 103 ALA A N 1
ATOM 864 C CA . ALA A 1 103 ? -8.932 -2.739 -3.907 1.00 97.44 103 ALA A CA 1
ATOM 865 C C . ALA A 1 103 ? -9.847 -1.570 -4.288 1.00 97.44 103 ALA A C 1
ATOM 867 O O . ALA A 1 103 ? -9.531 -0.412 -4.006 1.00 97.44 103 ALA A O 1
ATOM 868 N N . LEU A 1 104 ? -10.987 -1.883 -4.894 1.00 97.62 104 LEU A N 1
ATOM 869 C CA . LEU A 1 104 ? -12.044 -0.939 -5.241 1.00 97.62 104 LEU A CA 1
ATOM 870 C C . LEU A 1 104 ? -13.315 -1.340 -4.500 1.00 97.62 104 LEU A C 1
ATOM 872 O O . LEU A 1 104 ? -13.716 -2.501 -4.574 1.00 97.62 104 LEU A O 1
ATOM 876 N N . ALA A 1 105 ? -13.964 -0.413 -3.802 1.00 96.94 105 ALA A N 1
ATOM 877 C CA . ALA A 1 105 ? -15.210 -0.711 -3.105 1.00 96.94 105 ALA A CA 1
ATOM 878 C C . ALA A 1 105 ? -16.416 -0.046 -3.766 1.00 96.94 105 ALA A C 1
ATOM 880 O O . ALA A 1 105 ? -16.399 1.153 -4.046 1.00 96.94 105 ALA A O 1
ATOM 881 N N . SER A 1 106 ? -17.469 -0.843 -3.938 1.00 95.00 106 SER A N 1
ATOM 882 C CA . SER A 1 106 ? -18.823 -0.399 -4.256 1.00 95.00 106 SER A CA 1
ATOM 883 C C . SER A 1 106 ? -19.677 -0.542 -3.003 1.00 95.00 106 SER A C 1
ATOM 885 O O . SER A 1 106 ? -19.811 -1.638 -2.452 1.00 95.00 106 SER A O 1
ATOM 887 N N . ILE A 1 107 ? -20.231 0.566 -2.527 1.00 91.56 107 ILE A N 1
ATOM 888 C CA . ILE A 1 107 ? -20.898 0.632 -1.228 1.00 91.56 107 ILE A CA 1
ATOM 889 C C . ILE A 1 107 ? -22.340 0.136 -1.302 1.00 91.56 107 ILE A C 1
ATOM 891 O O . ILE A 1 107 ? -22.804 -0.575 -0.413 1.00 91.56 107 ILE A O 1
ATOM 895 N N . ASN A 1 108 ? -23.049 0.490 -2.371 1.00 91.31 108 ASN A N 1
ATOM 896 C CA . ASN A 1 108 ? -24.455 0.163 -2.592 1.00 91.31 108 ASN A CA 1
ATOM 897 C C . ASN A 1 108 ? -24.670 -0.692 -3.850 1.00 91.31 108 ASN A C 1
ATOM 899 O O . ASN A 1 108 ? -25.814 -0.907 -4.252 1.00 91.31 108 ASN A O 1
ATOM 903 N N . GLY A 1 109 ? -23.599 -1.217 -4.454 1.00 93.62 109 GLY A N 1
ATOM 904 C CA . GLY A 1 109 ? -23.664 -1.974 -5.707 1.00 93.62 109 GLY A CA 1
ATOM 905 C C . GLY A 1 109 ? -23.643 -1.078 -6.948 1.00 93.62 109 GLY A C 1
ATOM 906 O O . GLY A 1 109 ? -23.901 -1.549 -8.054 1.00 93.62 109 GLY A O 1
ATOM 907 N N . GLU A 1 110 ? -23.344 0.213 -6.788 1.00 95.31 110 GLU A N 1
ATOM 908 C CA . GLU A 1 110 ? -23.047 1.111 -7.897 1.00 95.31 110 GLU A CA 1
ATOM 909 C C . GLU A 1 110 ? -21.810 0.648 -8.688 1.00 95.31 110 GLU A C 1
ATOM 911 O O . GLU A 1 110 ? -20.920 0.005 -8.120 1.00 95.31 110 GLU A O 1
ATOM 916 N N . PRO A 1 111 ? -21.719 0.973 -9.990 1.00 97.69 111 PRO A N 1
ATOM 917 C CA . PRO A 1 111 ? -20.516 0.711 -10.768 1.00 97.69 111 PRO A CA 1
ATOM 918 C C . PRO A 1 111 ? -19.271 1.356 -10.152 1.00 97.69 111 PRO A C 1
ATOM 920 O O . PRO A 1 111 ? -19.329 2.471 -9.635 1.00 97.69 111 PRO A O 1
ATOM 923 N N . LEU A 1 112 ? -18.136 0.672 -10.275 1.00 98.12 112 LEU A N 1
ATOM 924 C CA . LEU A 1 112 ? -16.833 1.230 -9.931 1.00 98.12 112 LEU A CA 1
ATOM 925 C C . LEU A 1 112 ? -16.413 2.175 -11.061 1.00 98.12 112 LEU A C 1
ATOM 927 O O . LEU A 1 112 ? -16.250 1.752 -12.210 1.00 98.12 112 LEU A O 1
ATOM 931 N N . GLU A 1 113 ? -16.268 3.452 -10.737 1.00 97.69 113 GLU A N 1
ATOM 932 C CA . GLU A 1 113 ? -15.946 4.517 -11.683 1.00 97.69 113 GLU A CA 1
ATOM 933 C C . GLU A 1 113 ? -14.512 4.993 -11.448 1.00 97.69 113 GLU A C 1
ATOM 935 O O . GLU A 1 113 ? -14.172 5.455 -10.353 1.00 97.69 113 GLU A O 1
ATOM 940 N N . LEU A 1 114 ? -13.676 4.894 -12.481 1.00 97.00 114 LEU A N 1
ATOM 941 C CA . LEU A 1 114 ? -12.282 5.333 -12.450 1.00 97.00 114 LEU A CA 1
ATOM 942 C C . LEU A 1 114 ? -11.775 5.678 -13.853 1.00 97.00 114 LEU A C 1
ATOM 944 O O . LEU A 1 114 ? -12.252 5.142 -14.851 1.00 97.00 114 LEU A O 1
ATOM 948 N N . THR A 1 115 ? -10.783 6.556 -13.923 1.00 97.56 115 THR A N 1
ATOM 949 C CA . THR A 1 115 ? -10.078 6.908 -15.156 1.00 97.56 115 THR A CA 1
ATOM 950 C C . THR A 1 115 ? -8.667 6.339 -15.108 1.00 97.56 115 THR A C 1
ATOM 952 O O . THR A 1 115 ? -7.958 6.540 -14.121 1.00 97.56 115 THR A O 1
ATOM 955 N N . ILE A 1 116 ? -8.251 5.660 -16.179 1.00 96.44 116 ILE A N 1
ATOM 956 C CA . ILE A 1 116 ? -6.865 5.230 -16.385 1.00 96.44 116 ILE A CA 1
ATOM 957 C C . ILE A 1 116 ? -6.273 5.993 -17.560 1.00 96.44 116 ILE A C 1
ATOM 959 O O . ILE A 1 116 ? -6.777 5.907 -18.677 1.00 96.44 116 ILE A O 1
ATOM 963 N N . HIS A 1 117 ? -5.181 6.710 -17.324 1.00 96.25 117 HIS A N 1
ATOM 964 C CA . HIS A 1 117 ? -4.347 7.237 -18.396 1.00 96.25 117 HIS A CA 1
ATOM 965 C C . HIS A 1 117 ? -3.224 6.233 -18.667 1.00 96.25 117 HIS A C 1
ATOM 967 O O . HIS A 1 117 ? -2.324 6.091 -17.842 1.00 96.25 117 HIS A O 1
ATOM 973 N N . HIS A 1 118 ? -3.290 5.513 -19.786 1.00 96.00 118 HIS A N 1
ATOM 974 C CA . HIS A 1 118 ? -2.287 4.516 -20.174 1.00 96.00 118 HIS A CA 1
ATOM 975 C C . HIS A 1 118 ? -1.194 5.130 -21.053 1.00 96.00 118 HIS A C 1
ATOM 977 O O . HIS A 1 118 ? -1.496 5.911 -21.958 1.00 96.00 118 HIS A O 1
ATOM 983 N N . GLY A 1 119 ? 0.064 4.752 -20.817 1.00 93.75 119 GLY A N 1
ATOM 984 C CA . GLY A 1 119 ? 1.214 5.236 -21.584 1.00 93.75 119 GLY A CA 1
ATOM 985 C C . GLY A 1 119 ? 1.637 6.660 -21.220 1.00 93.75 119 GLY A C 1
ATOM 986 O O . GLY A 1 119 ? 2.011 7.452 -22.087 1.00 93.75 119 GLY A O 1
ATOM 987 N N . THR A 1 120 ? 1.569 7.027 -19.941 1.00 92.06 120 THR A N 1
ATOM 988 C CA . THR A 1 120 ? 1.930 8.388 -19.505 1.00 92.06 120 THR A CA 1
ATOM 989 C C . THR A 1 120 ? 3.419 8.694 -19.655 1.00 92.06 120 THR A C 1
ATOM 991 O O . THR A 1 120 ? 3.776 9.864 -19.791 1.00 92.06 120 THR A O 1
ATOM 994 N N . ILE A 1 121 ? 4.280 7.668 -19.676 1.00 88.56 121 ILE A N 1
ATOM 995 C CA . ILE A 1 121 ? 5.729 7.812 -19.881 1.00 88.56 121 ILE A CA 1
ATOM 996 C C . ILE A 1 121 ? 6.109 7.405 -21.310 1.00 88.56 121 ILE A C 1
ATOM 998 O O . ILE A 1 121 ? 6.805 8.149 -22.004 1.00 88.56 121 ILE A O 1
ATOM 1002 N N . TYR A 1 122 ? 5.635 6.248 -21.779 1.00 86.88 122 TYR A N 1
ATOM 1003 C CA . TYR A 1 122 ? 6.028 5.678 -23.066 1.00 86.88 122 TYR A CA 1
ATOM 1004 C C . TYR A 1 122 ? 4.823 5.364 -23.957 1.00 86.88 122 TYR A C 1
ATOM 1006 O O . TYR A 1 122 ? 3.857 4.736 -23.537 1.00 86.88 122 TYR A O 1
ATOM 1014 N N . LYS A 1 123 ? 4.908 5.769 -25.232 1.00 81.06 123 LYS A N 1
ATOM 1015 C CA . LYS A 1 123 ? 3.785 5.697 -26.188 1.00 81.06 123 LYS A CA 1
ATOM 1016 C C . LYS A 1 123 ? 3.729 4.422 -27.033 1.00 81.06 123 LYS A C 1
ATOM 1018 O O . LYS A 1 123 ? 2.683 4.115 -27.585 1.00 81.06 123 LYS A O 1
ATOM 1023 N N . ASN A 1 124 ? 4.838 3.689 -27.138 1.00 86.81 124 ASN A N 1
ATOM 1024 C CA . ASN A 1 124 ? 4.984 2.543 -28.048 1.00 86.81 124 ASN A CA 1
ATOM 1025 C C . ASN A 1 124 ? 4.954 1.195 -27.308 1.00 86.81 124 ASN A C 1
ATOM 1027 O O . ASN A 1 124 ? 5.680 0.270 -27.666 1.00 86.81 124 ASN A O 1
ATOM 1031 N N . PHE A 1 125 ? 4.156 1.107 -26.247 1.00 91.12 125 PHE A N 1
ATOM 1032 C CA . PHE A 1 125 ? 3.965 -0.111 -25.463 1.00 91.12 125 PHE A CA 1
ATOM 1033 C C . PHE A 1 125 ? 2.623 -0.770 -25.807 1.00 91.12 125 PHE A C 1
ATOM 1035 O O . PHE A 1 125 ? 1.753 -0.104 -26.372 1.00 91.12 125 PHE A O 1
ATOM 1042 N N . PRO A 1 126 ? 2.442 -2.066 -25.495 1.00 94.19 126 PRO A N 1
ATOM 1043 C CA . PRO A 1 126 ? 1.157 -2.733 -25.669 1.00 94.19 126 PRO A CA 1
ATOM 1044 C C . PRO A 1 126 ? 0.019 -2.010 -24.938 1.00 94.19 126 PRO A C 1
ATOM 1046 O O . PRO A 1 126 ? 0.246 -1.316 -23.943 1.00 94.19 126 PRO A O 1
ATOM 1049 N N . ASP A 1 127 ? -1.212 -2.226 -25.402 1.00 96.50 127 ASP A N 1
ATOM 1050 C CA . ASP A 1 127 ? -2.412 -1.827 -24.667 1.00 96.50 127 ASP A CA 1
ATOM 1051 C C . ASP A 1 127 ? -2.359 -2.383 -23.242 1.00 96.50 127 ASP A C 1
ATOM 1053 O O . ASP A 1 127 ? -2.068 -3.567 -23.038 1.00 96.50 127 ASP A O 1
ATOM 1057 N N . GLY A 1 128 ? -2.668 -1.537 -22.261 1.00 96.44 128 GLY A N 1
ATOM 1058 C CA . GLY A 1 128 ? -2.693 -1.940 -20.865 1.00 96.44 128 GLY A CA 1
ATOM 1059 C C . GLY A 1 128 ? -3.754 -3.007 -20.641 1.00 96.44 128 GLY A C 1
ATOM 1060 O O . GLY A 1 128 ? -4.779 -3.028 -21.320 1.00 96.44 128 GLY A O 1
ATOM 1061 N N . LYS A 1 129 ? -3.531 -3.919 -19.702 1.00 97.94 129 LYS A N 1
ATOM 1062 C CA . LYS A 1 129 ? -4.476 -4.998 -19.398 1.00 97.94 129 LYS A CA 1
ATOM 1063 C C . LYS A 1 129 ? -5.018 -4.817 -17.992 1.00 97.94 129 LYS A C 1
ATOM 1065 O O . LYS A 1 129 ? -4.237 -4.634 -17.066 1.00 97.94 129 LYS A O 1
ATOM 1070 N N . TYR A 1 130 ? -6.332 -4.941 -17.811 1.00 98.25 130 TYR A N 1
ATOM 1071 C CA . TYR A 1 130 ? -6.903 -5.055 -16.473 1.00 98.25 130 TYR A CA 1
ATOM 1072 C C . TYR A 1 130 ? -7.721 -6.325 -16.284 1.00 98.25 130 TYR A C 1
ATOM 1074 O O . TYR A 1 130 ? -8.370 -6.804 -17.214 1.00 98.25 130 TYR A O 1
ATOM 1082 N N . THR A 1 131 ? -7.746 -6.799 -15.042 1.00 98.62 131 THR A N 1
ATOM 1083 C CA . THR A 1 131 ? -8.661 -7.831 -14.555 1.00 98.62 131 THR A CA 1
ATOM 1084 C C . THR A 1 131 ? -9.326 -7.317 -13.279 1.00 98.62 131 THR A C 1
ATOM 1086 O O . THR A 1 131 ? -8.643 -6.864 -12.363 1.00 98.62 131 THR A O 1
ATOM 1089 N N . LEU A 1 132 ? -10.654 -7.393 -13.217 1.00 98.62 132 LEU A N 1
ATOM 1090 C CA . LEU A 1 132 ? -11.456 -7.144 -12.022 1.00 98.62 132 LEU A CA 1
ATOM 1091 C C . LEU A 1 132 ? -11.983 -8.483 -11.502 1.00 98.62 132 LEU A C 1
ATOM 1093 O O . LEU A 1 132 ? -12.638 -9.209 -12.253 1.00 98.62 132 LEU A O 1
ATOM 1097 N N . SER A 1 133 ? -11.752 -8.789 -10.230 1.00 98.38 133 SER A N 1
ATOM 1098 C CA . SER A 1 133 ? -12.302 -9.968 -9.557 1.00 98.38 133 SER A CA 1
ATOM 1099 C C . SER A 1 133 ? -13.033 -9.609 -8.266 1.00 98.38 133 SER A C 1
ATOM 1101 O O . SER A 1 133 ? -12.788 -8.557 -7.675 1.00 98.38 133 SER A O 1
ATOM 1103 N N . ASP A 1 134 ? -13.925 -10.485 -7.810 1.00 95.56 134 ASP A N 1
ATOM 1104 C CA . ASP A 1 134 ? -14.473 -10.408 -6.451 1.00 95.56 134 ASP A CA 1
ATOM 1105 C C . ASP A 1 134 ? -13.448 -10.847 -5.388 1.00 95.56 134 ASP A C 1
ATOM 1107 O O . ASP A 1 134 ? -12.292 -11.168 -5.690 1.00 95.56 134 ASP A O 1
ATOM 1111 N N . ALA A 1 135 ? -13.877 -10.825 -4.124 1.00 90.25 135 ALA A N 1
ATOM 1112 C CA . ALA A 1 135 ? -13.064 -11.202 -2.970 1.00 90.25 135 ALA A CA 1
ATOM 1113 C C . ALA A 1 135 ? -12.650 -12.688 -2.960 1.00 90.25 135 ALA A C 1
ATOM 1115 O O . ALA A 1 135 ? -11.656 -13.026 -2.319 1.00 90.25 135 ALA A O 1
ATOM 1116 N N . ASP A 1 136 ? -13.372 -13.551 -3.682 1.00 90.69 136 ASP A N 1
ATOM 1117 C CA . ASP A 1 136 ? -13.069 -14.980 -3.820 1.00 90.69 136 ASP A CA 1
ATOM 1118 C C . ASP A 1 136 ? -12.171 -15.261 -5.043 1.00 90.69 136 ASP A C 1
ATOM 1120 O O . ASP A 1 136 ? -11.783 -16.402 -5.302 1.00 90.69 136 ASP A O 1
ATOM 1124 N N . GLY A 1 137 ? -11.804 -14.216 -5.795 1.00 93.75 137 GLY A N 1
ATOM 1125 C CA . GLY A 1 137 ? -10.936 -14.296 -6.968 1.00 93.75 137 GLY A CA 1
ATOM 1126 C C . GLY A 1 137 ? -11.664 -14.651 -8.263 1.00 93.75 137 GLY A C 1
ATOM 1127 O O . GLY A 1 137 ? -11.015 -14.858 -9.292 1.00 93.75 137 GLY A O 1
ATOM 1128 N N . LYS A 1 138 ? -13.001 -14.697 -8.268 1.00 96.81 138 LYS A N 1
ATOM 1129 C CA . LYS A 1 138 ? -13.766 -14.909 -9.498 1.00 96.81 138 LYS A CA 1
ATOM 1130 C C . LYS A 1 138 ? -13.694 -13.653 -10.357 1.00 96.81 138 LYS A C 1
ATOM 1132 O O . LYS A 1 138 ? -14.033 -12.554 -9.921 1.00 96.81 138 LYS A O 1
ATOM 1137 N N . ILE A 1 139 ? -13.282 -13.828 -11.607 1.00 98.31 139 ILE A N 1
ATOM 1138 C CA . ILE A 1 139 ? -13.176 -12.737 -12.578 1.00 98.31 139 ILE A CA 1
ATOM 1139 C C . ILE A 1 139 ? -14.577 -12.234 -12.949 1.00 98.31 139 ILE A C 1
ATOM 1141 O O . ILE A 1 139 ? -15.452 -13.008 -13.338 1.00 98.31 139 ILE A O 1
ATOM 1145 N N . ILE A 1 140 ? -14.761 -10.921 -12.847 1.00 97.94 140 ILE A N 1
ATOM 1146 C CA . ILE A 1 140 ? -15.979 -10.188 -13.210 1.00 97.94 140 ILE A CA 1
ATOM 1147 C C . ILE A 1 140 ? -15.807 -9.525 -14.572 1.00 97.94 140 ILE A C 1
ATOM 1149 O O . ILE A 1 140 ? -16.724 -9.540 -15.390 1.00 97.94 140 ILE A O 1
ATOM 1153 N N . ALA A 1 141 ? -14.634 -8.939 -14.814 1.00 98.12 141 ALA A N 1
ATOM 1154 C CA . ALA A 1 141 ? -14.312 -8.278 -16.068 1.00 98.12 141 ALA A CA 1
ATOM 1155 C C . ALA A 1 141 ? -12.821 -8.410 -16.382 1.00 98.12 141 ALA A C 1
ATOM 1157 O O . ALA A 1 141 ? -11.978 -8.376 -15.488 1.00 98.12 141 ALA A O 1
ATOM 1158 N N . GLU A 1 142 ? -12.498 -8.505 -17.665 1.00 98.38 142 GLU A N 1
ATOM 1159 C CA . GLU A 1 142 ? -11.137 -8.410 -18.182 1.00 98.38 142 GLU A CA 1
ATOM 1160 C C . GLU A 1 142 ? -11.192 -7.634 -19.497 1.00 98.38 142 GLU A C 1
ATOM 1162 O O . GLU A 1 142 ? -12.053 -7.909 -20.335 1.00 98.38 142 GLU A O 1
ATOM 1167 N N . ALA A 1 143 ? -10.309 -6.654 -19.678 1.00 98.19 143 ALA A N 1
ATOM 1168 C CA . ALA A 1 143 ? -10.201 -5.950 -20.951 1.00 98.19 143 ALA A CA 1
ATOM 1169 C C . ALA A 1 143 ? -8.804 -5.359 -21.164 1.00 98.19 143 ALA A C 1
ATOM 1171 O O . ALA A 1 143 ? -7.927 -5.418 -20.296 1.00 98.19 143 ALA A O 1
ATOM 1172 N N . ARG A 1 144 ? -8.618 -4.792 -22.358 1.00 97.88 144 ARG A N 1
ATOM 1173 C CA . ARG A 1 144 ? -7.440 -4.016 -22.737 1.00 97.88 144 ARG A CA 1
ATOM 1174 C C . ARG A 1 144 ? -7.793 -2.542 -22.878 1.00 97.88 144 ARG A C 1
ATOM 1176 O O . ARG A 1 144 ? -8.905 -2.223 -23.295 1.00 97.88 144 ARG A O 1
ATOM 1183 N N . LEU A 1 145 ? -6.848 -1.675 -22.535 1.00 96.56 145 LEU A N 1
ATOM 1184 C CA . LEU A 1 145 ? -6.968 -0.226 -22.594 1.00 96.56 145 LEU A CA 1
ATOM 1185 C C . LEU A 1 145 ? -5.962 0.332 -23.604 1.00 96.56 145 LEU A C 1
ATOM 1187 O O . LEU A 1 145 ? -4.756 0.157 -23.402 1.00 96.56 145 LEU A O 1
ATOM 1191 N N . PRO A 1 146 ? -6.424 1.003 -24.671 1.00 96.06 146 PRO A N 1
ATOM 1192 C CA . PRO A 1 146 ? -5.525 1.672 -25.595 1.00 96.06 146 PRO A CA 1
ATOM 1193 C C . PRO A 1 146 ? -4.767 2.813 -24.910 1.00 96.06 146 PRO A C 1
ATOM 1195 O O . PRO A 1 146 ? -5.129 3.284 -23.828 1.00 96.06 146 PRO A O 1
ATOM 1198 N N . TYR A 1 147 ? -3.719 3.286 -25.581 1.00 96.25 147 TYR A N 1
ATOM 1199 C CA . TYR A 1 147 ? -2.991 4.495 -25.203 1.00 96.25 147 TYR A CA 1
ATOM 1200 C C . TYR A 1 147 ? -3.925 5.695 -24.960 1.00 96.25 147 TYR A C 1
ATOM 1202 O O . TYR A 1 147 ? -4.840 5.947 -25.747 1.00 96.25 147 TYR A O 1
ATOM 1210 N N . GLY A 1 148 ? -3.636 6.485 -23.922 1.00 95.88 148 GLY A N 1
ATOM 1211 C CA . GLY A 1 148 ? -4.369 7.706 -23.592 1.00 95.88 148 GLY A CA 1
ATOM 1212 C C . GLY A 1 148 ? -5.356 7.543 -22.435 1.00 95.88 148 GLY A C 1
ATOM 1213 O O . GLY A 1 148 ? -5.226 6.651 -21.595 1.00 95.88 148 GLY A O 1
ATOM 1214 N N . GLU A 1 149 ? -6.314 8.466 -22.349 1.00 97.50 149 GLU A N 1
ATOM 1215 C CA . GLU A 1 149 ? -7.308 8.513 -21.274 1.00 97.50 149 GLU A CA 1
ATOM 1216 C C . GLU A 1 149 ? -8.453 7.523 -21.523 1.00 97.50 149 GLU A C 1
ATOM 1218 O O . GLU A 1 149 ? -9.144 7.586 -22.539 1.00 97.50 149 GLU A O 1
ATOM 1223 N N . ASN A 1 150 ? -8.697 6.645 -20.552 1.00 97.88 150 ASN A N 1
ATOM 1224 C CA . ASN A 1 150 ? -9.735 5.625 -20.586 1.00 97.88 150 ASN A CA 1
ATOM 1225 C C . ASN A 1 150 ? -10.645 5.773 -19.365 1.00 97.88 150 ASN A C 1
ATOM 1227 O O . ASN A 1 150 ? -10.229 5.520 -18.234 1.00 97.88 150 ASN A O 1
ATOM 1231 N N . LYS A 1 151 ? -11.903 6.161 -19.587 1.00 98.06 151 LYS A N 1
ATOM 1232 C CA . LYS A 1 151 ? -12.920 6.246 -18.530 1.00 98.06 151 LYS A CA 1
ATOM 1233 C C . LYS A 1 151 ? -13.621 4.905 -18.388 1.00 98.06 151 LYS A C 1
ATOM 1235 O O . LYS A 1 151 ? -14.238 4.429 -19.339 1.00 98.06 151 LYS A O 1
ATOM 1240 N N . LEU A 1 152 ? -13.541 4.308 -17.205 1.00 98.12 152 LEU A N 1
ATOM 1241 C CA . LEU A 1 152 ? -14.119 3.004 -16.911 1.00 98.12 152 LEU A CA 1
ATOM 1242 C C . LEU A 1 152 ? -15.335 3.152 -15.997 1.00 98.12 152 LEU A C 1
ATOM 1244 O O . LEU A 1 152 ? -15.307 3.879 -15.006 1.00 98.12 152 LEU A O 1
ATOM 1248 N N . SER A 1 153 ? -16.391 2.415 -16.333 1.00 97.94 153 SER A N 1
ATOM 1249 C CA . SER A 1 153 ? -17.567 2.205 -15.489 1.00 97.94 153 SER A CA 1
ATOM 1250 C C . SER A 1 153 ? -17.799 0.700 -15.391 1.00 97.94 153 SER A C 1
ATOM 1252 O O . SER A 1 153 ? -18.376 0.074 -16.284 1.00 97.94 153 SER A O 1
ATOM 1254 N N . LEU A 1 154 ? -17.247 0.092 -14.342 1.00 98.06 154 LEU A N 1
ATOM 1255 C CA . LEU A 1 154 ? -17.212 -1.356 -14.169 1.00 98.06 154 LEU A CA 1
ATOM 1256 C C . LEU A 1 154 ? -18.416 -1.791 -13.332 1.00 98.06 154 LEU A C 1
ATOM 1258 O O . LEU A 1 154 ? -18.491 -1.512 -12.136 1.00 98.06 154 LEU A O 1
ATOM 1262 N N . LYS A 1 155 ? -19.380 -2.468 -13.962 1.00 97.62 155 LYS A N 1
ATOM 1263 C CA . LYS A 1 155 ? -20.553 -3.006 -13.262 1.00 97.62 155 LYS A CA 1
ATOM 1264 C C . LYS A 1 155 ? -20.140 -4.140 -12.329 1.00 97.62 155 LYS A C 1
ATOM 1266 O O . LYS A 1 155 ? -19.355 -5.004 -12.713 1.00 97.62 155 LYS A O 1
ATOM 1271 N N . VAL A 1 156 ? -20.734 -4.162 -11.143 1.00 97.12 156 VAL A N 1
ATOM 1272 C CA . VAL A 1 156 ? -20.483 -5.175 -10.118 1.00 97.12 156 VAL A CA 1
ATOM 1273 C C . VAL A 1 156 ? -21.778 -5.900 -9.741 1.00 97.12 156 VAL A C 1
ATOM 1275 O O . VAL A 1 156 ? -22.854 -5.307 -9.833 1.00 97.12 156 VAL A O 1
ATOM 1278 N N . PRO A 1 157 ? -21.715 -7.186 -9.354 1.00 95.88 157 PRO A N 1
ATOM 1279 C CA . PRO A 1 157 ? -22.910 -7.980 -9.065 1.00 95.88 157 PRO A CA 1
ATOM 1280 C C . PRO A 1 157 ? -23.607 -7.598 -7.751 1.00 95.88 157 PRO A C 1
ATOM 1282 O O . PRO A 1 157 ? -24.816 -7.784 -7.629 1.00 95.88 157 PRO A O 1
ATOM 1285 N N . HIS A 1 158 ? -22.866 -7.092 -6.765 1.00 94.69 158 HIS A N 1
ATOM 1286 C CA . HIS A 1 158 ? -23.387 -6.716 -5.449 1.00 94.69 158 HIS A CA 1
ATOM 1287 C C . HIS A 1 158 ? -22.493 -5.652 -4.781 1.00 94.69 158 HIS A C 1
ATOM 1289 O O . HIS A 1 158 ? -21.378 -5.401 -5.244 1.00 94.69 158 HIS A O 1
ATOM 1295 N N . PRO A 1 159 ? -22.932 -5.018 -3.682 1.00 94.25 159 PRO A N 1
ATOM 1296 C CA . PRO A 1 159 ? -22.033 -4.250 -2.822 1.00 94.25 159 PRO A CA 1
ATOM 1297 C C . PRO A 1 159 ? -20.836 -5.091 -2.356 1.00 94.25 159 PRO A C 1
ATOM 1299 O O . PRO A 1 159 ? -20.986 -6.288 -2.091 1.00 94.25 159 PRO A O 1
ATOM 1302 N N . GLY A 1 160 ? -19.656 -4.487 -2.238 1.00 94.94 160 GLY A N 1
ATOM 1303 C CA . GLY A 1 160 ? -18.461 -5.180 -1.762 1.00 94.94 160 GLY A CA 1
ATOM 1304 C C . GLY A 1 160 ? -17.145 -4.560 -2.215 1.00 94.94 160 GLY A C 1
ATOM 1305 O O . GLY A 1 160 ? -17.115 -3.534 -2.896 1.00 94.94 160 GLY A O 1
ATOM 1306 N N . VAL A 1 161 ? -16.051 -5.212 -1.817 1.00 97.38 161 VAL A N 1
ATOM 1307 C CA . VAL A 1 161 ? -14.691 -4.892 -2.262 1.00 97.38 161 VAL A CA 1
ATOM 1308 C C . VAL A 1 161 ? -14.282 -5.854 -3.372 1.00 97.38 161 VAL A C 1
ATOM 1310 O O . VAL A 1 161 ? -14.486 -7.063 -3.272 1.00 97.38 161 VAL A O 1
ATOM 1313 N N . TYR A 1 162 ? -13.683 -5.291 -4.411 1.00 98.06 162 TYR A N 1
ATOM 1314 C CA . TYR A 1 162 ? -13.230 -5.966 -5.614 1.00 98.06 162 TYR A CA 1
ATOM 1315 C C . TYR A 1 162 ? -11.738 -5.727 -5.809 1.00 98.06 162 TYR A C 1
ATOM 1317 O O . TYR A 1 162 ? -11.219 -4.670 -5.446 1.00 98.06 162 TYR A O 1
ATOM 1325 N N . LEU A 1 163 ? -11.047 -6.701 -6.391 1.00 98.12 163 LEU A N 1
ATOM 1326 C CA . LEU A 1 163 ? -9.626 -6.603 -6.694 1.00 98.12 163 LEU A CA 1
ATOM 1327 C C . LEU A 1 163 ? -9.456 -6.230 -8.161 1.00 98.12 163 LEU A C 1
ATOM 1329 O O . LEU A 1 163 ? -9.902 -6.950 -9.051 1.00 98.12 163 LEU A O 1
ATOM 1333 N N . PHE A 1 164 ? -8.808 -5.100 -8.405 1.00 97.88 164 PHE A N 1
ATOM 1334 C CA . PHE A 1 164 ? -8.455 -4.631 -9.732 1.00 97.88 164 PHE A CA 1
ATOM 1335 C C . PHE A 1 164 ? -6.946 -4.748 -9.909 1.00 97.88 164 PHE A C 1
ATOM 1337 O O . PHE A 1 164 ? -6.164 -4.087 -9.221 1.00 97.88 164 PHE A O 1
ATOM 1344 N N . LYS A 1 165 ? -6.543 -5.607 -10.840 1.00 96.75 165 LYS A N 1
ATOM 1345 C CA . LYS A 1 165 ? -5.156 -5.771 -11.258 1.00 96.75 165 LYS A CA 1
ATOM 1346 C C . LYS A 1 165 ? -4.964 -5.083 -12.596 1.00 96.75 165 LYS A C 1
ATOM 1348 O O . LYS A 1 165 ? -5.720 -5.360 -13.524 1.00 96.75 165 LYS A O 1
ATOM 1353 N N . TYR A 1 166 ? -3.946 -4.239 -12.693 1.00 96.50 166 TYR A N 1
ATOM 1354 C CA . TYR A 1 166 ? -3.543 -3.580 -13.928 1.00 96.50 166 TYR A CA 1
ATOM 1355 C C . TYR A 1 166 ? -2.130 -3.990 -14.313 1.00 96.50 166 TYR A C 1
ATOM 1357 O O . TYR A 1 166 ? -1.264 -4.096 -13.450 1.00 96.50 166 TYR A O 1
ATOM 1365 N N . ASP A 1 167 ? -1.898 -4.193 -15.600 1.00 95.38 167 ASP A N 1
ATOM 1366 C CA . ASP A 1 167 ? -0.581 -4.346 -16.200 1.00 95.38 167 ASP A CA 1
ATOM 1367 C C . ASP A 1 167 ? -0.422 -3.255 -17.257 1.00 95.38 167 ASP A C 1
ATOM 1369 O O . ASP A 1 167 ? -1.117 -3.253 -18.277 1.00 95.38 167 ASP A O 1
ATOM 1373 N N . ASP A 1 168 ? 0.455 -2.295 -16.981 1.00 92.75 168 ASP A N 1
ATOM 1374 C CA . ASP A 1 168 ? 0.783 -1.207 -17.895 1.00 92.75 168 ASP A CA 1
ATOM 1375 C C . ASP A 1 168 ? 1.945 -1.578 -18.833 1.00 92.75 168 ASP A C 1
ATOM 1377 O O . ASP A 1 168 ? 2.357 -0.746 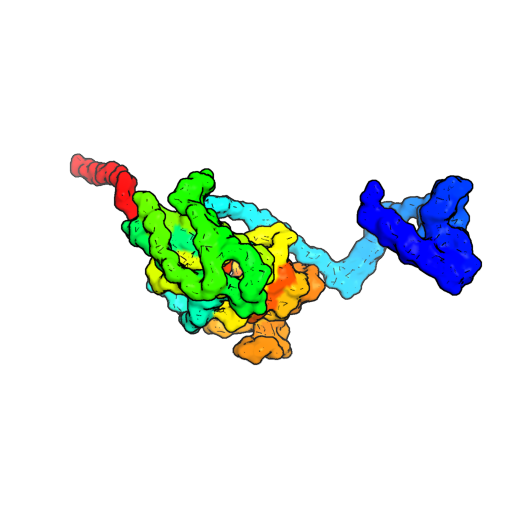-19.637 1.00 92.75 168 ASP A O 1
ATOM 1381 N N . PHE A 1 169 ? 2.515 -2.786 -18.716 1.00 91.50 169 PHE A N 1
ATOM 1382 C CA . PHE A 1 169 ? 3.734 -3.207 -19.409 1.00 91.50 169 PHE A CA 1
ATOM 1383 C C . PHE A 1 169 ? 4.922 -2.248 -19.210 1.00 91.50 169 PHE A C 1
ATOM 1385 O O . PHE A 1 169 ? 5.777 -2.139 -20.082 1.00 91.50 169 PHE A O 1
ATOM 1392 N N . ALA A 1 170 ? 4.987 -1.555 -18.069 1.00 89.69 170 ALA A N 1
ATOM 1393 C CA . ALA A 1 170 ? 5.933 -0.483 -17.755 1.00 89.69 170 ALA A CA 1
ATOM 1394 C C . ALA A 1 170 ? 5.814 0.780 -18.635 1.00 89.69 170 ALA A C 1
ATOM 1396 O O . ALA A 1 170 ? 6.727 1.611 -18.642 1.00 89.69 170 ALA A O 1
ATOM 1397 N N . ALA A 1 171 ? 4.692 0.966 -19.343 1.00 91.50 171 ALA A N 1
ATOM 1398 C CA . ALA A 1 171 ? 4.418 2.155 -20.154 1.00 91.50 171 ALA A CA 1
ATOM 1399 C C . ALA A 1 171 ? 4.238 3.437 -19.319 1.00 91.50 171 ALA A C 1
ATOM 1401 O O . ALA A 1 171 ? 4.264 4.549 -19.862 1.00 91.50 171 ALA A O 1
ATOM 1402 N N . GLY A 1 172 ? 4.046 3.292 -18.007 1.00 91.75 172 GLY A N 1
ATOM 1403 C CA . GLY A 1 172 ? 3.612 4.362 -17.132 1.00 91.75 172 GLY A CA 1
ATOM 1404 C C . GLY A 1 172 ? 2.101 4.542 -17.213 1.00 91.75 172 GLY A C 1
ATOM 1405 O O . GLY A 1 172 ? 1.499 4.505 -18.291 1.00 91.75 172 GLY A O 1
ATOM 1406 N N . CYS A 1 173 ? 1.472 4.767 -16.069 1.00 93.06 173 CYS A N 1
ATOM 1407 C CA . CYS A 1 173 ? 0.035 4.954 -15.989 1.00 93.06 173 CYS A CA 1
ATOM 1408 C C . CYS A 1 173 ? -0.368 5.942 -14.896 1.00 93.06 173 CYS A C 1
ATOM 1410 O O . CYS A 1 173 ? 0.377 6.203 -13.948 1.00 93.06 173 CYS A O 1
ATOM 1412 N N . GLN A 1 174 ? -1.571 6.496 -15.043 1.00 93.56 174 GLN A N 1
ATOM 1413 C CA . GLN A 1 174 ? -2.265 7.206 -13.976 1.00 93.56 174 GLN A CA 1
ATOM 1414 C C . GLN A 1 174 ? -3.597 6.532 -13.679 1.00 93.56 174 GLN A C 1
ATOM 1416 O O . GLN A 1 174 ? -4.324 6.217 -14.616 1.00 93.56 174 GLN A O 1
ATOM 1421 N N . LEU A 1 175 ? -3.938 6.365 -12.402 1.00 94.00 175 LEU A N 1
ATOM 1422 C CA . LEU A 1 175 ? -5.267 5.945 -11.956 1.00 94.00 175 LEU A CA 1
ATOM 1423 C C . LEU A 1 175 ? -5.911 7.077 -11.156 1.00 94.00 175 LEU A C 1
ATOM 1425 O O . LEU A 1 175 ? -5.307 7.610 -10.225 1.00 94.00 175 LEU A O 1
ATOM 1429 N N . ILE A 1 176 ? -7.138 7.433 -11.524 1.00 94.69 176 ILE A N 1
ATOM 1430 C CA . ILE A 1 176 ? -7.930 8.489 -10.888 1.00 94.69 176 ILE A CA 1
ATOM 1431 C C . ILE A 1 176 ? -9.302 7.892 -10.554 1.00 94.69 176 ILE A C 1
ATOM 1433 O O . ILE A 1 176 ? -10.134 7.757 -11.457 1.00 94.69 176 ILE A O 1
ATOM 1437 N N . PRO A 1 177 ? -9.562 7.480 -9.303 1.00 94.31 177 PRO A N 1
ATOM 1438 C CA . PRO A 1 177 ? -10.866 6.967 -8.925 1.00 94.31 177 PRO A CA 1
ATOM 1439 C C . PRO A 1 177 ? -11.877 8.108 -8.788 1.00 94.31 177 PRO A C 1
ATOM 1441 O O . PRO A 1 177 ? -11.534 9.236 -8.433 1.00 94.31 177 PRO A O 1
ATOM 1444 N N . SER A 1 178 ? -13.143 7.807 -9.063 1.00 94.06 178 SER A N 1
ATOM 1445 C CA . SER A 1 178 ? -14.249 8.730 -8.807 1.00 94.06 178 SER A CA 1
ATOM 1446 C C . SER A 1 178 ? -14.473 8.953 -7.313 1.00 94.06 178 SER A C 1
ATOM 1448 O O . SER A 1 178 ? -14.089 8.138 -6.465 1.00 94.06 178 SER A O 1
ATOM 1450 N N . ASP A 1 179 ? -15.247 9.994 -6.992 1.00 90.00 179 ASP A N 1
ATOM 1451 C CA . ASP A 1 179 ? -15.571 10.274 -5.601 1.00 90.00 179 ASP A CA 1
ATOM 1452 C C . ASP A 1 179 ? -16.382 9.168 -4.908 1.00 90.00 179 ASP A C 1
ATOM 1454 O O . ASP A 1 179 ? -16.334 9.030 -3.687 1.00 90.00 179 ASP A O 1
ATOM 1458 N N . LYS A 1 180 ? -17.079 8.341 -5.691 1.00 90.31 180 LYS A N 1
ATOM 1459 C CA . LYS A 1 180 ? -17.936 7.256 -5.202 1.00 90.31 180 LYS A CA 1
ATOM 1460 C C . LYS A 1 180 ? -17.187 5.940 -5.003 1.00 90.31 180 LYS A C 1
ATOM 1462 O O . LYS A 1 180 ? -17.663 5.083 -4.272 1.00 90.31 180 LYS A O 1
ATOM 1467 N N . THR A 1 181 ? -16.032 5.770 -5.648 1.00 94.44 181 THR A N 1
ATOM 1468 C CA . THR A 1 181 ? -15.286 4.505 -5.634 1.00 94.44 181 THR A CA 1
ATOM 1469 C C . THR A 1 181 ? -14.164 4.566 -4.612 1.00 94.44 181 THR A C 1
ATOM 1471 O O . THR A 1 181 ? -13.106 5.137 -4.886 1.00 94.44 181 THR A O 1
ATOM 1474 N N . LYS A 1 182 ? -14.369 3.973 -3.430 1.00 94.38 182 LYS A N 1
ATOM 1475 C CA . LYS A 1 182 ? -13.285 3.897 -2.441 1.00 94.38 182 LYS A CA 1
ATOM 1476 C C . LYS A 1 182 ? -12.143 3.065 -3.007 1.00 94.38 182 LYS A C 1
ATOM 1478 O O . LYS A 1 182 ? -12.394 1.991 -3.554 1.00 94.38 182 LYS A O 1
ATOM 1483 N N . THR A 1 183 ? -10.914 3.555 -2.878 1.00 94.94 183 THR A N 1
ATOM 1484 C CA . THR A 1 183 ? -9.753 2.935 -3.521 1.00 94.94 183 THR A CA 1
ATOM 1485 C C . THR A 1 183 ? -8.574 2.806 -2.566 1.00 94.94 183 THR A C 1
ATOM 1487 O O . THR A 1 183 ? -8.167 3.786 -1.940 1.00 94.94 183 THR A O 1
ATOM 1490 N N . ALA A 1 184 ? -7.984 1.610 -2.516 1.00 94.56 184 ALA A N 1
ATOM 1491 C CA . ALA A 1 184 ? -6.777 1.318 -1.750 1.00 94.56 184 ALA A CA 1
ATOM 1492 C C . ALA A 1 184 ? -5.759 0.542 -2.589 1.00 94.56 184 ALA A C 1
ATOM 1494 O O . ALA A 1 184 ? -6.100 -0.475 -3.183 1.00 94.56 184 ALA A O 1
ATOM 1495 N N . PHE A 1 185 ? -4.499 0.962 -2.600 1.00 93.12 185 PHE A N 1
ATOM 1496 C CA . PHE A 1 185 ? -3.407 0.137 -3.101 1.00 93.12 185 PHE A CA 1
ATOM 1497 C C . PHE A 1 185 ? -3.140 -1.037 -2.183 1.00 93.12 185 PHE A C 1
ATOM 1499 O O . PHE A 1 185 ? -3.133 -0.881 -0.965 1.00 93.12 185 PHE A O 1
ATOM 1506 N N . ILE A 1 186 ? -2.856 -2.181 -2.793 1.00 93.38 186 ILE A N 1
ATOM 1507 C CA . ILE A 1 186 ? -2.423 -3.390 -2.109 1.00 93.38 186 ILE A CA 1
ATOM 1508 C C . ILE A 1 186 ? -0.955 -3.601 -2.455 1.00 93.38 186 ILE A C 1
ATOM 1510 O O . ILE A 1 186 ? -0.599 -3.695 -3.630 1.00 93.38 186 ILE A O 1
ATOM 1514 N N . PHE A 1 187 ? -0.114 -3.694 -1.433 1.00 90.94 187 PHE A N 1
ATOM 1515 C CA . PHE A 1 187 ? 1.305 -4.001 -1.577 1.00 90.94 187 PHE A CA 1
ATOM 1516 C C . PHE A 1 187 ? 1.685 -5.135 -0.637 1.00 90.94 187 PHE A C 1
ATOM 1518 O O . PHE A 1 187 ? 1.041 -5.362 0.388 1.00 90.94 187 PHE A O 1
ATOM 1525 N N . SER A 1 188 ? 2.725 -5.871 -1.009 1.00 88.38 188 SER A N 1
ATOM 1526 C CA . SER A 1 188 ? 3.185 -7.021 -0.241 1.00 88.38 188 SER A CA 1
ATOM 1527 C C . SER A 1 188 ? 4.612 -6.812 0.231 1.00 88.38 188 SER A C 1
ATOM 1529 O O . SER A 1 188 ? 5.436 -6.169 -0.423 1.00 88.38 188 SER A O 1
ATOM 1531 N N . LYS A 1 189 ? 4.924 -7.424 1.370 1.00 90.12 189 LYS A N 1
ATOM 1532 C CA . LYS A 1 189 ? 6.287 -7.514 1.877 1.00 90.12 189 LYS A CA 1
ATOM 1533 C C . LYS A 1 189 ? 7.218 -8.121 0.824 1.00 90.12 189 LYS A C 1
ATOM 1535 O O . LYS A 1 189 ? 6.922 -9.172 0.263 1.00 90.12 189 LYS A O 1
ATOM 1540 N N . GLY A 1 190 ? 8.357 -7.467 0.604 1.00 84.81 190 GLY A N 1
ATOM 1541 C CA . GLY A 1 190 ? 9.391 -7.915 -0.335 1.00 84.81 190 GLY A CA 1
ATOM 1542 C C . GLY A 1 190 ? 9.104 -7.623 -1.810 1.00 84.81 190 GLY A C 1
ATOM 1543 O O . GLY A 1 190 ? 9.974 -7.869 -2.643 1.00 84.81 190 GLY A O 1
ATOM 1544 N N . GLU A 1 191 ? 7.934 -7.076 -2.147 1.00 86.38 191 GLU A N 1
ATOM 1545 C CA . GLU A 1 191 ? 7.642 -6.626 -3.507 1.00 86.38 191 GLU A CA 1
ATOM 1546 C C . GLU A 1 191 ? 8.141 -5.194 -3.729 1.00 86.38 191 GLU A C 1
ATOM 1548 O O . GLU A 1 191 ? 8.251 -4.382 -2.803 1.00 86.38 191 GLU A O 1
ATOM 1553 N N . HIS A 1 192 ? 8.468 -4.886 -4.983 1.00 84.25 192 HIS A N 1
ATOM 1554 C CA . HIS A 1 192 ? 8.704 -3.512 -5.395 1.00 84.25 192 HIS A CA 1
ATOM 1555 C C . HIS A 1 192 ? 7.363 -2.779 -5.440 1.00 84.25 192 HIS A C 1
ATOM 1557 O O . HIS A 1 192 ? 6.428 -3.268 -6.068 1.00 84.25 192 HIS A O 1
ATOM 1563 N N . PHE A 1 193 ? 7.275 -1.620 -4.796 1.00 83.44 193 PHE A N 1
ATOM 1564 C CA . PHE A 1 193 ? 6.159 -0.699 -4.894 1.00 83.44 193 PHE A CA 1
ATOM 1565 C C . PHE A 1 193 ? 6.315 0.107 -6.199 1.00 83.44 193 PHE A C 1
ATOM 1567 O O . PHE A 1 193 ? 7.174 0.989 -6.261 1.00 83.44 193 PHE A O 1
ATOM 1574 N N . PRO A 1 194 ? 5.533 -0.200 -7.255 1.00 78.62 194 PRO A N 1
ATOM 1575 C CA . PRO A 1 194 ? 5.737 0.340 -8.607 1.00 78.62 194 PRO A CA 1
ATOM 1576 C C . PRO A 1 194 ? 5.103 1.724 -8.785 1.00 78.62 194 PRO A C 1
ATOM 1578 O O . PRO A 1 194 ? 5.117 2.321 -9.865 1.00 78.62 194 PRO A O 1
ATOM 1581 N N . VAL A 1 195 ? 4.440 2.211 -7.745 1.00 76.12 195 VAL A N 1
ATOM 1582 C CA . VAL A 1 195 ? 3.786 3.509 -7.719 1.00 76.12 195 VAL A CA 1
ATOM 1583 C C . VAL A 1 195 ? 4.874 4.555 -7.480 1.00 76.12 195 VAL A C 1
ATOM 1585 O O . VAL A 1 195 ? 5.849 4.287 -6.793 1.00 76.12 195 VAL A O 1
ATOM 1588 N N . TYR A 1 196 ? 4.738 5.732 -8.076 1.00 77.56 196 TYR A N 1
ATOM 1589 C CA . TYR A 1 196 ? 5.532 6.912 -7.756 1.00 77.56 196 TYR A CA 1
ATOM 1590 C C . TYR A 1 196 ? 4.563 8.076 -7.556 1.00 77.56 196 TYR A C 1
ATOM 1592 O O . TYR A 1 196 ? 4.220 8.815 -8.474 1.00 77.56 196 TYR A O 1
ATOM 1600 N N . ASN A 1 197 ? 4.013 8.189 -6.349 1.00 72.88 197 ASN A N 1
ATOM 1601 C CA . ASN A 1 197 ? 2.950 9.151 -6.085 1.00 72.88 197 ASN A CA 1
ATOM 1602 C C . ASN A 1 197 ? 3.485 10.408 -5.394 1.00 72.88 197 ASN A C 1
ATOM 1604 O O . ASN A 1 197 ? 4.089 10.302 -4.341 1.00 72.88 197 ASN A O 1
ATOM 1608 N N . HIS A 1 198 ? 3.194 11.597 -5.924 1.00 72.88 198 HIS A N 1
ATOM 1609 C CA . HIS A 1 198 ? 3.472 12.873 -5.241 1.00 72.88 198 HIS A CA 1
ATOM 1610 C C . HIS A 1 198 ? 2.240 13.405 -4.484 1.00 72.88 198 HIS A C 1
ATOM 1612 O O . HIS A 1 198 ? 2.059 14.614 -4.355 1.00 72.88 198 HIS A O 1
ATOM 1618 N N . ASN A 1 199 ? 1.351 12.516 -4.032 1.00 78.69 199 ASN A N 1
ATOM 1619 C CA . ASN A 1 199 ? 0.117 12.883 -3.338 1.00 78.69 199 ASN A CA 1
ATOM 1620 C C . ASN A 1 199 ? 0.064 12.276 -1.937 1.00 78.69 199 ASN A C 1
ATOM 1622 O O . ASN A 1 199 ? 0.776 11.325 -1.616 1.00 78.69 199 ASN A O 1
ATOM 1626 N N . TYR A 1 200 ? -0.841 12.819 -1.127 1.00 86.44 200 TYR A N 1
ATOM 1627 C CA . TYR A 1 200 ? -1.211 12.235 0.149 1.00 86.44 200 TYR A CA 1
ATOM 1628 C C . TYR A 1 200 ? -1.841 10.857 -0.051 1.00 86.44 200 TYR A C 1
ATOM 1630 O O . TYR A 1 200 ? -2.804 10.704 -0.802 1.00 86.44 200 TYR A O 1
ATOM 1638 N N . LEU A 1 201 ? -1.285 9.874 0.645 1.00 90.25 201 LEU A N 1
ATOM 1639 C CA . LEU A 1 201 ? -1.852 8.553 0.843 1.00 90.25 201 LEU A CA 1
ATOM 1640 C C . LEU A 1 201 ? -2.260 8.401 2.299 1.00 90.25 201 LEU A C 1
ATOM 1642 O O . LEU A 1 201 ? -1.783 9.116 3.180 1.00 90.25 201 LEU A O 1
ATOM 1646 N N . TYR A 1 202 ? -3.133 7.446 2.567 1.00 93.25 202 TYR A N 1
ATOM 1647 C CA . TYR A 1 202 ? -3.637 7.230 3.915 1.00 93.25 202 TYR A CA 1
ATOM 1648 C C . TYR A 1 202 ? -3.617 5.756 4.261 1.00 93.25 202 TYR A C 1
ATOM 1650 O O . TYR A 1 202 ? -3.745 4.910 3.389 1.00 93.25 202 TYR A O 1
ATOM 1658 N N . PHE A 1 203 ? -3.474 5.433 5.532 1.00 95.75 203 PHE A N 1
ATOM 1659 C CA . PHE A 1 203 ? -3.536 4.059 6.009 1.00 95.75 203 PHE A CA 1
ATOM 1660 C C . PHE A 1 203 ? -4.234 4.027 7.360 1.00 95.75 203 PHE A C 1
ATOM 1662 O O . PHE A 1 203 ? -4.269 5.017 8.089 1.00 95.75 203 PHE A O 1
ATOM 1669 N N . TYR A 1 204 ? -4.838 2.894 7.693 1.00 96.69 204 TYR A N 1
ATOM 1670 C CA . TYR A 1 204 ? -5.550 2.737 8.954 1.00 96.69 204 TYR A CA 1
ATOM 1671 C C . TYR A 1 204 ? -4.640 2.100 9.999 1.00 96.69 204 TYR A C 1
ATOM 1673 O O . TYR A 1 204 ? -4.168 0.984 9.790 1.00 96.69 204 TYR A O 1
ATOM 1681 N N . VAL A 1 205 ? -4.429 2.778 11.129 1.00 97.44 205 VAL A N 1
ATOM 1682 C CA . VAL A 1 205 ? -3.711 2.212 12.277 1.00 97.44 205 VAL A CA 1
ATOM 1683 C C . VAL A 1 205 ? -4.723 1.494 13.158 1.00 97.44 205 VAL A C 1
ATOM 1685 O O . VAL A 1 205 ? -5.591 2.158 13.725 1.00 97.44 205 VAL A O 1
ATOM 1688 N N . PRO A 1 206 ? -4.656 0.163 13.301 1.00 97.19 206 PRO A N 1
ATOM 1689 C CA . PRO A 1 206 ? -5.703 -0.558 14.004 1.00 97.19 206 PRO A CA 1
ATOM 1690 C C . PRO A 1 206 ? -5.719 -0.306 15.521 1.00 97.19 206 PRO A C 1
ATOM 1692 O O . PRO A 1 206 ? -4.674 -0.029 16.111 1.00 97.19 206 PRO A O 1
ATOM 1695 N N . LYS A 1 207 ? -6.881 -0.434 16.173 1.00 96.44 207 LYS A N 1
ATOM 1696 C CA . LYS A 1 207 ? -7.026 -0.258 17.630 1.00 96.44 207 LYS A CA 1
ATOM 1697 C C . LYS A 1 207 ? -6.126 -1.216 18.411 1.00 96.44 207 LYS A C 1
ATOM 1699 O O . LYS A 1 207 ? -5.940 -2.376 18.040 1.00 96.44 207 LYS A O 1
ATOM 1704 N N . GLY A 1 208 ? -5.577 -0.720 19.512 1.00 96.44 208 GLY A N 1
ATOM 1705 C CA . GLY A 1 208 ? -4.609 -1.406 20.361 1.00 96.44 208 GLY A CA 1
ATOM 1706 C C . GLY A 1 208 ? -3.177 -1.398 19.822 1.00 96.44 208 GLY A C 1
ATOM 1707 O O . GLY A 1 208 ? -2.290 -1.916 20.497 1.00 96.44 208 GLY A O 1
ATOM 1708 N N . THR A 1 209 ? -2.920 -0.824 18.642 1.00 97.62 209 THR A N 1
ATOM 1709 C CA . THR A 1 209 ? -1.553 -0.686 18.117 1.00 97.62 209 THR A CA 1
ATOM 1710 C C . THR A 1 209 ? -0.787 0.324 18.963 1.00 97.62 209 THR A C 1
ATOM 1712 O O . THR A 1 209 ? -1.234 1.454 19.123 1.00 97.62 209 THR A O 1
ATOM 1715 N N . LYS A 1 210 ? 0.348 -0.097 19.529 1.00 97.12 210 LYS A N 1
ATOM 1716 C CA . LYS A 1 210 ? 1.229 0.756 20.346 1.00 97.12 210 LYS A CA 1
ATOM 1717 C C . LYS A 1 210 ? 2.452 1.238 19.588 1.00 97.12 210 LYS A C 1
ATOM 1719 O O . LYS A 1 210 ? 2.930 2.332 19.837 1.00 97.12 210 LYS A O 1
ATOM 1724 N N . GLU A 1 211 ? 2.909 0.447 18.630 1.00 97.25 211 GLU A N 1
ATOM 1725 C CA . GLU A 1 211 ? 4.055 0.752 17.788 1.00 97.25 211 GLU A CA 1
ATOM 1726 C C . GLU A 1 211 ? 3.709 0.346 16.356 1.00 97.25 211 GLU A C 1
ATOM 1728 O O . GLU A 1 211 ? 3.012 -0.648 16.153 1.00 97.25 211 GLU A O 1
ATOM 1733 N N . ILE A 1 212 ? 4.183 1.087 15.361 1.00 97.25 212 ILE A N 1
ATOM 1734 C CA . ILE A 1 212 ? 4.135 0.709 13.948 1.00 97.25 212 ILE A CA 1
ATOM 1735 C C . ILE A 1 212 ? 5.556 0.364 13.532 1.00 97.25 212 ILE A C 1
ATOM 1737 O O . ILE A 1 212 ? 6.475 1.165 13.719 1.00 97.25 212 ILE A O 1
ATOM 1741 N N . TYR A 1 213 ? 5.718 -0.811 12.938 1.00 96.00 213 TYR A N 1
ATOM 1742 C CA . TYR A 1 213 ? 6.984 -1.230 12.353 1.00 96.00 213 TYR A CA 1
ATOM 1743 C C . TYR A 1 213 ? 6.869 -1.198 10.841 1.00 96.00 213 TYR A C 1
ATOM 1745 O O . TYR A 1 213 ? 5.931 -1.769 10.271 1.00 96.00 213 TYR A O 1
ATOM 1753 N N . LEU A 1 214 ? 7.835 -0.558 10.190 1.00 94.38 214 LEU A N 1
ATOM 1754 C CA . LEU A 1 214 ? 7.894 -0.483 8.736 1.00 94.38 214 LEU A CA 1
ATOM 1755 C C . LEU A 1 214 ? 9.316 -0.639 8.213 1.00 94.38 214 LEU A C 1
ATOM 1757 O O . LEU A 1 214 ? 10.297 -0.429 8.927 1.00 94.38 214 LEU A O 1
ATOM 1761 N N . TYR A 1 215 ? 9.406 -1.013 6.946 1.00 92.62 215 TYR A N 1
ATOM 1762 C CA . TYR A 1 215 ? 10.642 -1.095 6.190 1.00 92.62 215 TYR A CA 1
ATOM 1763 C C . TYR A 1 215 ? 10.533 -0.225 4.945 1.00 92.62 215 TYR A C 1
ATOM 1765 O O . TYR A 1 215 ? 9.506 -0.244 4.265 1.00 92.62 215 TYR A O 1
ATOM 1773 N N . ALA A 1 216 ? 11.605 0.504 4.645 1.00 90.62 216 ALA A N 1
ATOM 1774 C CA . ALA A 1 216 ? 11.695 1.380 3.491 1.00 90.62 216 ALA A CA 1
ATOM 1775 C C . ALA A 1 216 ? 13.104 1.329 2.890 1.00 90.62 216 ALA A C 1
ATOM 1777 O O . ALA A 1 216 ? 14.074 1.683 3.556 1.00 90.62 216 ALA A O 1
ATOM 1778 N N . LEU A 1 217 ? 13.223 0.913 1.629 1.00 90.31 217 LEU A N 1
ATOM 1779 C CA . LEU A 1 217 ? 14.488 0.857 0.892 1.00 90.31 217 LEU A CA 1
ATOM 1780 C C . LEU A 1 217 ? 14.284 1.326 -0.547 1.00 90.31 217 LEU A C 1
ATOM 1782 O O . LEU A 1 217 ? 13.293 0.965 -1.179 1.00 90.31 217 LEU A O 1
ATOM 1786 N N . ARG A 1 218 ? 15.261 2.062 -1.101 1.00 84.38 218 ARG A N 1
ATOM 1787 C CA . ARG A 1 218 ? 15.240 2.544 -2.502 1.00 84.38 218 ARG A CA 1
ATOM 1788 C C . ARG A 1 218 ? 13.973 3.342 -2.831 1.00 84.38 218 ARG A C 1
ATOM 1790 O O . ARG A 1 218 ? 13.512 3.344 -3.967 1.00 84.38 218 ARG A O 1
ATOM 1797 N N . THR A 1 219 ? 13.429 4.000 -1.819 1.00 81.88 219 THR A N 1
ATOM 1798 C CA . THR A 1 219 ? 12.339 4.960 -1.929 1.00 81.88 219 THR A CA 1
ATOM 1799 C C . THR A 1 219 ? 12.849 6.328 -1.515 1.00 81.88 219 THR A C 1
ATOM 1801 O O . THR A 1 219 ? 13.919 6.442 -0.910 1.00 81.88 219 THR A O 1
ATOM 1804 N N . TRP A 1 220 ? 12.096 7.373 -1.837 1.00 83.19 220 TRP A N 1
ATOM 1805 C CA . TRP A 1 220 ? 12.320 8.666 -1.209 1.00 83.19 220 TRP A CA 1
ATOM 1806 C C . TRP A 1 220 ? 12.026 8.569 0.288 1.00 83.19 220 TRP A C 1
ATOM 1808 O O . TRP A 1 220 ? 11.237 7.707 0.696 1.00 83.19 220 TRP A O 1
ATOM 1818 N N . PRO A 1 221 ? 12.663 9.408 1.119 1.00 86.44 221 PRO A N 1
ATOM 1819 C CA . PRO A 1 221 ? 12.309 9.497 2.526 1.00 86.44 221 PRO A CA 1
ATOM 18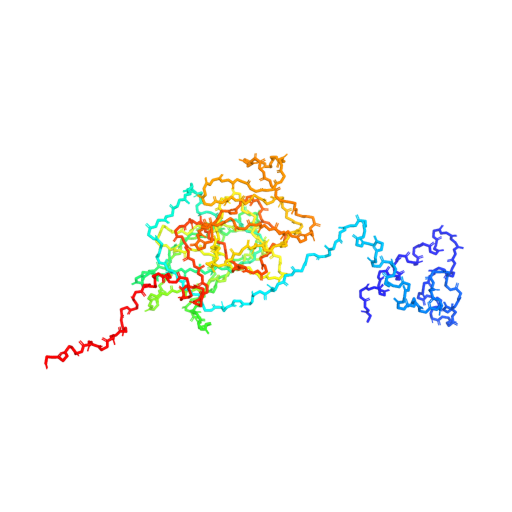20 C C . PRO A 1 221 ? 10.809 9.714 2.707 1.00 86.44 221 PRO A C 1
ATOM 1822 O O . PRO A 1 221 ? 10.149 10.341 1.887 1.00 86.44 221 PRO A O 1
ATOM 1825 N N . ILE A 1 222 ? 10.265 9.144 3.772 1.00 87.94 222 ILE A N 1
ATOM 1826 C CA . ILE A 1 222 ? 8.822 8.965 3.898 1.00 87.94 222 ILE A CA 1
ATOM 1827 C C . ILE A 1 222 ? 8.289 9.971 4.898 1.00 87.94 222 ILE A C 1
ATOM 1829 O O . ILE A 1 222 ? 8.719 9.987 6.053 1.00 87.94 222 ILE A O 1
ATOM 1833 N N . GLY A 1 223 ? 7.318 10.782 4.490 1.00 89.50 223 GLY A N 1
ATOM 1834 C CA . GLY A 1 223 ? 6.567 11.587 5.442 1.00 89.50 223 GLY A CA 1
ATOM 1835 C C . GLY A 1 223 ? 5.429 10.761 6.036 1.00 89.50 223 GLY A C 1
ATOM 1836 O O . GLY A 1 223 ? 4.598 10.218 5.311 1.00 89.50 223 GLY A O 1
ATOM 1837 N N . ILE A 1 224 ? 5.355 10.687 7.362 1.00 92.62 224 ILE A N 1
ATOM 1838 C CA . ILE A 1 224 ? 4.190 10.137 8.064 1.00 92.62 224 ILE A CA 1
ATOM 1839 C C . ILE A 1 224 ? 3.632 11.223 8.970 1.00 92.62 224 ILE A C 1
ATOM 1841 O O . ILE A 1 224 ? 4.376 11.867 9.710 1.00 92.62 224 ILE A O 1
ATOM 1845 N N . CYS A 1 225 ? 2.322 11.425 8.894 1.00 92.19 225 CYS A N 1
ATOM 1846 C CA . CYS A 1 225 ? 1.607 12.418 9.673 1.00 92.19 225 CYS A CA 1
ATOM 1847 C C . CYS A 1 225 ? 0.475 11.757 10.459 1.00 92.19 225 CYS A C 1
ATOM 1849 O O . CYS A 1 225 ? -0.325 10.984 9.915 1.00 92.19 225 CYS A O 1
ATOM 1851 N N . MET A 1 226 ? 0.450 12.054 11.755 1.00 93.44 226 MET A N 1
ATOM 1852 C CA . MET A 1 226 ? -0.567 11.590 12.687 1.00 93.44 226 MET A CA 1
ATOM 1853 C C . MET A 1 226 ? -1.915 12.284 12.425 1.00 93.44 226 MET A C 1
ATOM 1855 O O . MET A 1 226 ? -1.955 13.338 11.787 1.00 93.44 226 MET A O 1
ATOM 1859 N N . PRO A 1 227 ? -3.034 11.738 12.940 1.00 91.56 227 PRO A N 1
ATOM 1860 C CA . PRO A 1 227 ? -4.360 12.331 12.752 1.00 91.56 227 PRO A CA 1
ATOM 1861 C C . PRO A 1 227 ? -4.487 13.778 13.257 1.00 91.56 227 PRO A C 1
ATOM 1863 O O . PRO A 1 227 ? -5.342 14.514 12.779 1.00 91.56 227 PRO A O 1
ATOM 1866 N N . ASP A 1 228 ? -3.646 14.187 14.210 1.00 91.44 228 ASP A N 1
ATOM 1867 C CA . ASP A 1 228 ? -3.608 15.544 14.767 1.00 91.44 228 ASP A CA 1
ATOM 1868 C C . ASP A 1 228 ? -2.774 16.545 13.938 1.00 91.44 228 ASP A C 1
ATOM 1870 O O . ASP A 1 228 ? -2.674 17.715 14.304 1.00 91.44 228 ASP A O 1
ATOM 1874 N N . GLY A 1 229 ? -2.185 16.107 12.818 1.00 89.38 229 GLY A N 1
ATOM 1875 C CA . GLY A 1 229 ? -1.343 16.933 11.950 1.00 89.38 229 GLY A CA 1
ATOM 1876 C C . GLY A 1 229 ? 0.152 16.905 12.287 1.00 89.38 229 GLY A C 1
ATOM 1877 O O . GLY A 1 229 ? 0.941 17.572 11.611 1.00 89.38 229 GLY A O 1
ATOM 1878 N N . THR A 1 230 ? 0.569 16.141 13.299 1.00 91.62 230 THR A N 1
ATOM 1879 C CA . THR A 1 230 ? 1.978 16.045 13.693 1.00 91.62 230 THR A CA 1
ATOM 1880 C C . THR A 1 230 ? 2.769 15.153 12.736 1.00 91.62 230 THR A C 1
ATOM 1882 O O . THR A 1 230 ? 2.484 13.964 12.582 1.00 91.62 230 THR A O 1
ATOM 1885 N N . TRP A 1 231 ? 3.824 15.714 12.143 1.00 91.62 231 TRP A N 1
ATOM 1886 C CA . TRP A 1 231 ? 4.767 14.995 11.284 1.00 91.62 231 TRP A CA 1
ATOM 1887 C C . TRP A 1 231 ? 5.829 14.240 12.088 1.00 91.62 231 TRP A C 1
ATOM 1889 O O . TRP A 1 231 ? 6.374 14.757 13.068 1.00 91.62 231 TRP A O 1
ATOM 1899 N N . LEU A 1 232 ? 6.152 13.030 11.637 1.00 91.38 232 LEU A N 1
ATOM 1900 C CA . LEU A 1 232 ? 7.137 12.139 12.244 1.00 91.38 232 LEU A CA 1
ATOM 1901 C C . LEU A 1 232 ? 8.462 12.130 11.471 1.00 91.38 232 LEU A C 1
ATOM 1903 O O . LEU A 1 232 ? 8.509 12.437 10.283 1.00 91.38 232 LEU A O 1
ATOM 1907 N N . GLY A 1 233 ? 9.538 11.736 12.157 1.00 88.12 233 GLY A N 1
ATOM 1908 C CA . GLY A 1 233 ? 10.876 11.584 11.578 1.00 88.12 233 GLY A CA 1
ATOM 1909 C C . GLY A 1 233 ? 11.863 12.684 11.964 1.00 88.12 233 GLY A C 1
ATOM 1910 O O . GLY A 1 233 ? 11.655 13.418 12.931 1.00 88.12 233 GLY A O 1
ATOM 1911 N N . GLU A 1 234 ? 12.974 12.777 11.247 1.00 85.31 234 GLU A N 1
ATOM 1912 C CA . GLU A 1 234 ? 14.002 13.797 11.485 1.00 85.31 234 GLU A CA 1
ATOM 1913 C C . GLU A 1 234 ? 13.558 15.148 10.902 1.00 85.31 234 GLU A C 1
ATOM 1915 O O . GLU A 1 234 ? 12.789 15.177 9.942 1.00 85.31 234 GLU A O 1
ATOM 1920 N N . ASP A 1 235 ? 14.041 16.262 11.469 1.00 82.12 235 ASP A N 1
ATOM 1921 C CA . ASP A 1 235 ? 13.851 17.615 10.914 1.00 82.12 235 ASP A CA 1
ATOM 1922 C C . ASP A 1 235 ? 14.721 17.788 9.661 1.00 82.12 235 ASP A C 1
ATOM 1924 O O . ASP A 1 235 ? 15.820 18.344 9.666 1.00 82.12 235 ASP A O 1
ATOM 1928 N N . LYS A 1 236 ? 14.259 17.139 8.598 1.00 75.38 236 LYS A N 1
ATOM 1929 C CA . LYS A 1 236 ? 14.873 17.080 7.279 1.00 75.38 236 LYS A CA 1
ATOM 1930 C C . LYS A 1 236 ? 13.752 17.271 6.275 1.00 75.38 236 LYS A C 1
ATOM 1932 O O . LYS A 1 236 ? 13.140 16.277 5.861 1.00 75.38 236 LYS A O 1
ATOM 1937 N N . PRO A 1 237 ? 13.441 18.532 5.931 1.00 67.69 237 PRO A N 1
ATOM 1938 C CA . PRO A 1 237 ? 12.360 18.810 5.017 1.00 67.69 237 PRO A CA 1
ATOM 1939 C C . PRO A 1 237 ? 12.697 18.226 3.652 1.00 67.69 237 PRO A C 1
ATOM 1941 O O . PRO A 1 237 ? 13.747 18.514 3.075 1.00 67.69 237 PRO A O 1
ATOM 1944 N N . ILE A 1 238 ? 11.800 17.387 3.150 1.00 67.75 238 ILE A N 1
ATOM 1945 C CA . ILE A 1 238 ? 11.866 16.850 1.796 1.00 67.75 238 ILE A CA 1
ATOM 1946 C C . ILE A 1 238 ? 10.571 17.255 1.114 1.00 67.75 238 ILE A C 1
ATOM 1948 O O . ILE A 1 238 ? 9.471 17.042 1.628 1.00 67.75 238 ILE A O 1
ATOM 1952 N N . TYR A 1 239 ? 10.733 17.966 -0.001 1.00 69.38 239 TYR A N 1
ATOM 1953 C CA . TYR A 1 239 ? 9.659 18.672 -0.691 1.00 69.38 239 TYR A CA 1
ATOM 1954 C C . TYR A 1 239 ? 8.819 19.562 0.246 1.00 69.38 239 TYR A C 1
ATOM 1956 O O . TYR A 1 239 ? 9.278 20.626 0.660 1.00 69.38 239 TYR A O 1
ATOM 1964 N N . HIS A 1 240 ? 7.580 19.157 0.540 1.00 66.06 240 HIS A N 1
ATOM 1965 C CA . HIS A 1 240 ? 6.555 19.974 1.196 1.00 66.06 240 HIS A CA 1
ATOM 1966 C C . HIS A 1 240 ? 6.289 19.599 2.664 1.00 66.06 240 HIS A C 1
ATOM 1968 O O . HIS A 1 240 ? 5.371 20.157 3.267 1.00 66.06 240 HIS A O 1
ATOM 1974 N N . HIS A 1 241 ? 7.064 18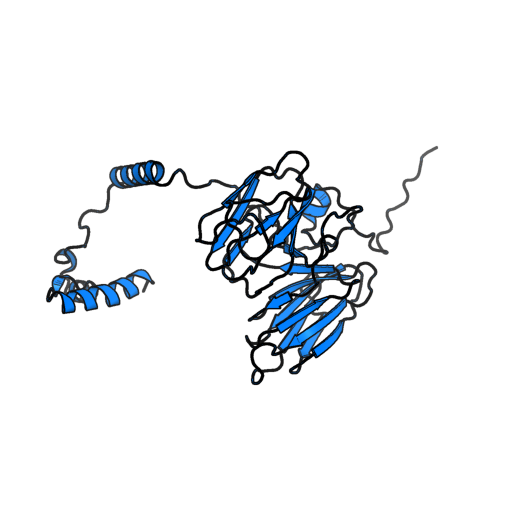.683 3.257 1.00 74.38 241 HIS A N 1
ATOM 1975 C CA . HIS A 1 241 ? 6.831 18.208 4.626 1.00 74.38 241 HIS A CA 1
ATOM 1976 C C . HIS A 1 241 ? 8.017 18.514 5.539 1.00 74.38 241 HIS A C 1
ATOM 1978 O O . HIS A 1 241 ? 9.160 18.360 5.114 1.00 74.38 241 HIS A O 1
ATOM 1984 N N . PRO A 1 242 ? 7.770 18.937 6.793 1.00 79.94 242 PRO A N 1
ATOM 1985 C CA . PRO A 1 242 ? 8.831 19.399 7.685 1.00 79.94 242 PRO A CA 1
ATOM 1986 C C . PRO A 1 242 ? 9.694 18.256 8.233 1.00 79.94 242 PRO A C 1
ATOM 1988 O O . PRO A 1 242 ? 10.813 18.499 8.666 1.00 79.94 242 PRO A O 1
ATOM 1991 N N . ARG A 1 243 ? 9.188 17.013 8.244 1.00 87.38 243 ARG A N 1
ATOM 1992 C CA . ARG A 1 243 ? 9.884 15.856 8.822 1.00 87.38 243 ARG A CA 1
ATOM 1993 C C . ARG A 1 243 ? 9.715 14.607 7.967 1.00 87.38 243 ARG A C 1
ATOM 1995 O O . ARG A 1 243 ? 8.673 14.434 7.332 1.00 87.38 243 ARG A O 1
ATOM 2002 N N . SER A 1 244 ? 10.741 13.756 7.960 1.00 88.38 244 SER A N 1
ATOM 2003 C CA . SER A 1 244 ? 10.775 12.532 7.155 1.00 88.38 244 SER A CA 1
ATOM 2004 C C . SER A 1 244 ? 11.527 11.386 7.838 1.00 88.38 244 SER A C 1
ATOM 2006 O O . SER A 1 244 ? 12.455 11.583 8.630 1.00 88.38 244 SER A O 1
ATOM 2008 N N . LEU A 1 245 ? 11.105 10.161 7.531 1.00 89.31 245 LEU A N 1
ATOM 2009 C CA . LEU A 1 245 ? 11.774 8.918 7.901 1.00 89.31 245 LEU A CA 1
ATOM 2010 C C . LEU A 1 245 ? 12.744 8.511 6.795 1.00 89.31 245 LEU A C 1
ATOM 2012 O O . LEU A 1 245 ? 12.443 8.640 5.608 1.00 89.31 245 LEU A O 1
ATOM 2016 N N . LYS A 1 246 ? 13.908 7.989 7.182 1.00 88.38 246 LYS A N 1
ATOM 2017 C CA . LYS A 1 246 ? 14.906 7.494 6.229 1.00 88.38 246 LYS A CA 1
ATOM 2018 C C . LYS A 1 246 ? 14.382 6.271 5.471 1.00 88.38 246 LYS A C 1
ATOM 2020 O O . LYS A 1 246 ? 13.603 5.479 5.991 1.00 88.38 246 LYS A O 1
ATOM 2025 N N . ALA A 1 247 ? 14.866 6.129 4.244 1.00 87.81 247 ALA A N 1
ATOM 2026 C CA . ALA A 1 247 ? 14.529 5.058 3.310 1.00 87.81 247 ALA A CA 1
ATOM 2027 C C . ALA A 1 247 ? 15.785 4.284 2.860 1.00 87.81 247 ALA A C 1
ATOM 2029 O O . ALA A 1 247 ? 15.978 3.970 1.682 1.00 87.81 247 ALA A O 1
ATOM 2030 N N . ASP A 1 248 ? 16.682 4.031 3.811 1.00 87.88 248 ASP A N 1
ATOM 2031 C CA . ASP A 1 248 ? 18.005 3.428 3.617 1.00 87.88 248 ASP A CA 1
ATOM 2032 C C . ASP A 1 248 ? 18.025 1.903 3.835 1.00 87.88 248 ASP A C 1
ATOM 2034 O O . ASP A 1 248 ? 19.085 1.282 3.799 1.00 87.88 248 ASP A O 1
ATOM 2038 N N . GLY A 1 249 ? 16.857 1.284 4.025 1.00 87.88 249 GLY A N 1
ATOM 2039 C CA . GLY A 1 249 ? 16.720 -0.134 4.348 1.0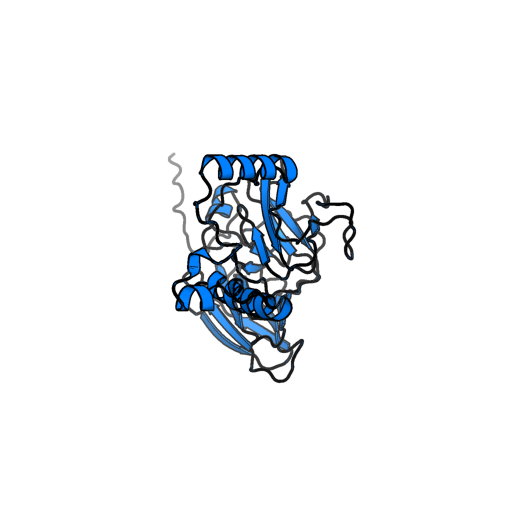0 87.88 249 GLY A CA 1
ATOM 2040 C C . GLY A 1 249 ? 16.856 -0.455 5.832 1.00 87.88 249 GLY A C 1
ATOM 2041 O O . GLY A 1 249 ? 16.936 -1.630 6.184 1.00 87.88 249 GLY A O 1
ATOM 2042 N N . SER A 1 250 ? 16.866 0.548 6.709 1.00 86.19 250 SER A N 1
ATOM 2043 C CA . SER A 1 250 ? 16.690 0.322 8.142 1.00 86.19 250 SER A CA 1
ATOM 2044 C C . SER A 1 250 ? 15.232 -0.015 8.482 1.00 86.19 250 SER A C 1
ATOM 2046 O O . SER A 1 250 ? 14.283 0.466 7.855 1.00 86.19 250 SER A O 1
ATOM 2048 N N . TYR A 1 251 ? 15.050 -0.853 9.503 1.00 89.69 251 TYR A N 1
ATOM 2049 C CA . TYR A 1 251 ? 13.745 -1.054 10.124 1.00 89.69 251 TYR A CA 1
ATOM 2050 C C . TYR A 1 251 ? 13.404 0.192 10.937 1.00 89.69 251 TYR A C 1
ATOM 2052 O O . TYR A 1 251 ? 14.222 0.679 11.715 1.00 89.69 251 TYR A O 1
ATOM 2060 N N . GLN A 1 252 ? 12.196 0.703 10.753 1.00 91.38 252 GLN A N 1
ATOM 2061 C CA . GLN A 1 252 ? 11.710 1.892 11.437 1.00 91.38 252 GLN A CA 1
ATOM 2062 C C . GLN A 1 252 ? 10.652 1.477 12.456 1.00 91.38 252 GLN A C 1
ATOM 2064 O O . GLN A 1 252 ? 9.754 0.690 12.146 1.00 91.38 252 GLN A O 1
ATOM 2069 N N . LYS A 1 253 ? 10.758 2.029 13.664 1.00 94.06 253 LYS A N 1
ATOM 2070 C CA . LYS A 1 253 ? 9.768 1.899 14.734 1.00 94.06 253 LYS A CA 1
ATOM 2071 C C . LYS A 1 253 ? 9.155 3.270 15.000 1.00 94.06 253 LYS A C 1
ATOM 2073 O O . LYS A 1 253 ? 9.875 4.242 15.217 1.00 94.06 253 LYS A O 1
ATOM 2078 N N . ILE A 1 254 ? 7.831 3.329 15.016 1.00 95.31 254 ILE A N 1
ATOM 2079 C CA . ILE A 1 254 ? 7.054 4.536 15.296 1.00 95.31 254 ILE A CA 1
ATOM 2080 C C . ILE A 1 254 ? 6.165 4.263 16.501 1.00 95.31 254 ILE A C 1
ATOM 2082 O O . ILE A 1 254 ? 5.343 3.355 16.455 1.00 95.31 254 ILE A O 1
ATOM 2086 N N . GLU A 1 255 ? 6.298 5.057 17.556 1.00 96.12 255 GLU A N 1
ATOM 2087 C CA . GLU A 1 255 ? 5.365 5.023 18.684 1.00 96.12 255 GLU A CA 1
ATOM 2088 C C . GLU A 1 255 ? 3.983 5.528 18.243 1.00 96.12 255 GLU A C 1
ATOM 2090 O O . GLU A 1 255 ? 3.876 6.524 17.523 1.00 96.12 255 GLU A O 1
ATOM 2095 N N . VAL A 1 256 ? 2.925 4.856 18.691 1.00 97.31 256 VAL A N 1
ATOM 2096 C CA . VAL A 1 256 ? 1.529 5.266 18.506 1.00 97.31 256 VAL A CA 1
ATOM 2097 C C . VAL A 1 256 ? 1.038 5.844 19.831 1.00 97.31 256 VAL A C 1
ATOM 2099 O O . VAL A 1 256 ? 0.782 5.082 20.769 1.00 97.31 256 VAL A O 1
ATOM 2102 N N . PRO A 1 257 ? 0.900 7.180 19.941 1.00 96.94 257 PRO A N 1
ATOM 2103 C CA . PRO A 1 257 ? 0.414 7.802 21.163 1.00 96.94 257 PRO A CA 1
ATOM 2104 C C . PRO A 1 257 ? -0.982 7.310 21.546 1.00 96.94 257 PRO A C 1
ATOM 2106 O O . PRO A 1 257 ? -1.770 6.869 20.703 1.00 96.94 257 PRO A O 1
ATOM 2109 N N . GLU A 1 258 ? -1.308 7.424 22.831 1.00 95.88 258 GLU A N 1
ATOM 2110 C CA . GLU A 1 258 ? -2.624 7.047 23.338 1.00 95.88 258 GLU A CA 1
ATOM 2111 C C . GLU A 1 258 ? -3.747 7.768 22.575 1.00 95.88 258 GLU A C 1
ATOM 2113 O O . GLU A 1 258 ? -3.721 8.984 22.382 1.00 95.88 258 GLU A O 1
ATOM 2118 N N . GLY A 1 259 ? -4.731 6.997 22.105 1.00 94.56 259 GLY A N 1
ATOM 2119 C CA . GLY A 1 259 ? -5.868 7.517 21.352 1.00 94.56 259 GLY A CA 1
ATOM 2120 C C . GLY A 1 259 ? -5.561 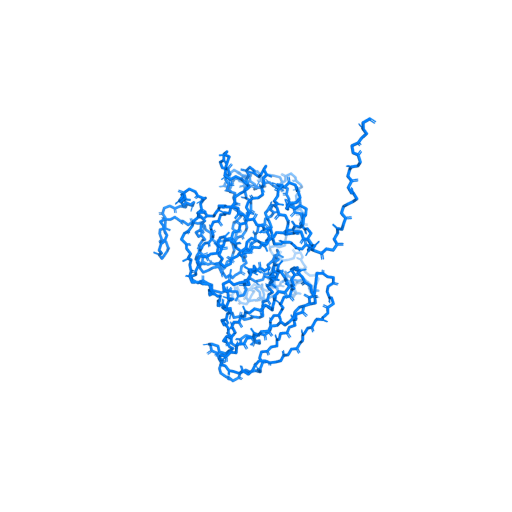7.879 19.896 1.00 94.56 259 GLY A C 1
ATOM 2121 O O . GLY A 1 259 ? -6.441 8.430 19.228 1.00 94.56 259 GLY A O 1
ATOM 2122 N N . MET A 1 260 ? -4.356 7.599 19.387 1.00 95.94 260 MET A N 1
ATOM 2123 C CA . MET A 1 260 ? -4.017 7.749 17.963 1.00 95.94 260 MET A CA 1
ATOM 2124 C C . MET A 1 260 ? -4.172 6.452 17.163 1.00 95.94 260 MET A C 1
ATOM 2126 O O . MET A 1 260 ? -4.165 6.481 15.931 1.00 95.94 260 MET A O 1
ATOM 2130 N N . ASP A 1 261 ? -4.368 5.326 17.842 1.00 96.62 261 ASP A N 1
ATOM 2131 C CA . ASP A 1 261 ? -4.802 4.069 17.254 1.00 96.62 261 ASP A CA 1
ATOM 2132 C C . ASP A 1 261 ? -6.292 4.099 16.875 1.00 96.62 261 ASP A C 1
ATOM 2134 O O . ASP A 1 261 ? -7.078 4.935 17.322 1.00 96.62 261 ASP A O 1
ATOM 2138 N N . GLY A 1 262 ? -6.697 3.181 16.002 1.00 95.19 262 GLY A N 1
ATOM 2139 C CA . GLY A 1 262 ? -8.055 3.117 15.471 1.00 95.19 262 GLY A CA 1
ATOM 2140 C C . GLY A 1 262 ? -8.424 4.267 14.531 1.00 95.19 262 GLY A C 1
ATOM 2141 O O . GLY A 1 262 ? -9.616 4.484 14.294 1.00 95.19 262 GLY A O 1
ATOM 2142 N N . LYS A 1 263 ? -7.434 5.006 14.019 1.00 95.06 263 LYS A N 1
ATOM 2143 C CA . LYS A 1 263 ? -7.597 6.207 13.190 1.00 95.06 263 LYS A CA 1
ATOM 2144 C C . LYS A 1 263 ? -6.851 6.081 11.865 1.00 95.06 263 LYS A C 1
ATOM 2146 O O . LYS A 1 263 ? -5.963 5.246 11.696 1.00 95.06 263 LYS A O 1
ATOM 2151 N N . VAL A 1 264 ? -7.214 6.948 10.926 1.00 95.00 264 VAL A N 1
ATOM 2152 C CA . VAL A 1 264 ? -6.532 7.077 9.638 1.00 95.00 264 VAL A CA 1
ATOM 2153 C C . VAL A 1 264 ? -5.332 7.998 9.790 1.00 95.00 264 VAL A C 1
ATOM 2155 O O . VAL A 1 264 ? -5.466 9.137 10.228 1.00 95.00 264 VAL A O 1
ATOM 2158 N N . TRP A 1 265 ? -4.168 7.481 9.431 1.00 95.31 265 TRP A N 1
ATOM 2159 C CA . TRP A 1 265 ? -2.907 8.201 9.379 1.00 95.31 265 TRP A CA 1
ATOM 2160 C C . TRP A 1 265 ? -2.579 8.543 7.935 1.00 95.31 265 TRP A C 1
ATOM 2162 O O . TRP A 1 265 ? -3.101 7.936 6.998 1.00 95.31 265 TRP A O 1
ATOM 2172 N N . THR A 1 266 ? -1.705 9.523 7.760 1.00 92.62 266 THR A N 1
ATOM 2173 C CA . THR A 1 266 ? -1.306 10.000 6.443 1.00 92.62 266 THR A CA 1
ATOM 2174 C C . THR A 1 266 ? 0.124 9.564 6.156 1.00 92.62 266 THR A C 1
ATOM 2176 O O . THR A 1 266 ? 1.010 9.722 6.993 1.00 92.62 266 THR A O 1
ATOM 2179 N N . CYS A 1 267 ? 0.349 9.030 4.963 1.00 89.19 267 CYS A N 1
ATOM 2180 C CA . CYS A 1 267 ? 1.657 8.746 4.399 1.00 89.19 267 CYS A CA 1
ATOM 2181 C C . CYS A 1 267 ? 1.831 9.616 3.157 1.00 89.19 267 CYS A C 1
ATOM 2183 O O . CYS A 1 267 ? 0.939 9.698 2.320 1.00 89.19 267 CYS A O 1
ATOM 2185 N N . VAL A 1 268 ? 2.966 10.278 3.023 1.00 77.88 268 VAL A N 1
ATOM 2186 C CA . VAL A 1 268 ? 3.246 11.166 1.894 1.00 77.88 268 VAL A CA 1
ATOM 2187 C C . VAL A 1 268 ? 4.620 10.904 1.330 1.00 77.88 268 VAL A C 1
ATOM 2189 O O . VAL A 1 268 ? 5.436 10.204 1.933 1.00 77.88 268 VAL A O 1
ATOM 2192 N N . ASP A 1 269 ? 4.845 11.602 0.223 1.00 71.31 269 ASP A N 1
ATOM 2193 C CA . ASP A 1 269 ? 6.028 11.588 -0.616 1.00 71.31 269 ASP A CA 1
ATOM 2194 C C . ASP A 1 269 ? 6.013 10.454 -1.646 1.00 71.31 269 ASP A C 1
ATOM 2196 O O . ASP A 1 269 ? 5.095 9.629 -1.696 1.00 71.31 269 ASP A O 1
ATOM 2200 N N . MET A 1 270 ? 7.028 10.465 -2.507 1.00 75.00 270 MET A N 1
ATOM 2201 C CA . MET A 1 270 ? 7.260 9.532 -3.596 1.00 75.00 270 MET A CA 1
ATOM 2202 C C . MET A 1 270 ? 7.645 8.154 -3.047 1.00 75.00 270 MET A C 1
ATOM 2204 O O . MET A 1 270 ? 8.792 7.706 -3.146 1.00 75.00 270 MET A O 1
ATOM 2208 N N . LEU A 1 271 ? 6.647 7.464 -2.489 1.00 80.50 271 LEU A N 1
ATOM 2209 C CA . LEU A 1 271 ? 6.728 6.039 -2.205 1.00 80.50 271 LEU A CA 1
ATOM 2210 C C . LEU A 1 271 ? 6.994 5.325 -3.520 1.00 80.50 271 LEU A C 1
ATOM 2212 O O . LEU A 1 271 ? 6.159 5.383 -4.412 1.00 80.50 271 LEU A O 1
ATOM 2216 N N . SER A 1 272 ? 8.156 4.697 -3.614 1.00 82.25 272 SER A N 1
ATOM 2217 C CA . SER A 1 272 ? 8.610 3.824 -4.699 1.00 82.25 272 SER A CA 1
ATOM 2218 C C . SER A 1 272 ? 9.453 2.712 -4.058 1.00 82.25 272 SER A C 1
ATOM 2220 O O . SER A 1 272 ? 9.386 2.517 -2.846 1.00 82.25 272 SER A O 1
ATOM 2222 N N . GLY A 1 273 ? 10.248 1.948 -4.802 1.00 87.06 273 GLY A N 1
ATOM 2223 C CA . GLY A 1 273 ? 11.221 1.044 -4.169 1.00 87.06 273 GLY A CA 1
ATOM 2224 C C . GLY A 1 273 ? 10.568 -0.093 -3.381 1.00 87.06 273 GLY A C 1
ATOM 2225 O O . GLY A 1 273 ? 9.717 -0.790 -3.910 1.00 87.06 273 GLY A O 1
ATOM 2226 N N . SER A 1 274 ? 10.994 -0.338 -2.147 1.00 89.88 274 SER A N 1
ATOM 2227 C CA . SER A 1 274 ? 10.390 -1.326 -1.250 1.00 89.88 274 SER A CA 1
ATOM 2228 C C . SER A 1 274 ? 9.870 -0.616 -0.014 1.00 89.88 274 SER A C 1
ATOM 2230 O O . SER A 1 274 ? 10.653 -0.032 0.730 1.00 89.88 274 SER A O 1
ATOM 2232 N N . PHE A 1 275 ? 8.562 -0.696 0.208 1.00 91.19 275 PHE A N 1
ATOM 2233 C CA . PHE A 1 275 ? 7.880 -0.109 1.353 1.00 91.19 275 PHE A CA 1
ATOM 2234 C C . PHE A 1 275 ? 6.823 -1.082 1.864 1.00 91.19 275 PHE A C 1
ATOM 2236 O O . PHE A 1 275 ? 5.995 -1.542 1.078 1.00 91.19 275 PHE A O 1
ATOM 2243 N N . TYR A 1 276 ? 6.857 -1.414 3.154 1.00 93.38 276 TYR A N 1
ATOM 2244 C CA . TYR A 1 276 ? 5.804 -2.206 3.788 1.00 93.38 276 TYR A CA 1
ATOM 2245 C C . TYR A 1 276 ? 5.790 -2.075 5.311 1.00 93.38 276 TYR A C 1
ATOM 2247 O O . TYR A 1 276 ? 6.815 -1.845 5.951 1.00 93.38 276 TYR A O 1
ATOM 2255 N N . PHE A 1 277 ? 4.608 -2.267 5.885 1.00 95.69 277 PHE A N 1
ATOM 2256 C CA . PHE A 1 277 ? 4.360 -2.416 7.309 1.00 95.69 277 PHE A CA 1
ATOM 2257 C C . PHE A 1 277 ? 4.440 -3.890 7.719 1.00 95.69 277 PHE A C 1
ATOM 2259 O O . PHE A 1 277 ? 4.072 -4.789 6.955 1.00 95.69 277 PHE A O 1
ATOM 2266 N N . PHE A 1 278 ? 4.878 -4.135 8.953 1.00 95.88 278 PHE A N 1
ATOM 2267 C CA . PHE A 1 278 ? 4.911 -5.480 9.541 1.00 95.88 278 PHE A CA 1
ATOM 2268 C C . PHE A 1 278 ? 3.696 -5.787 10.411 1.00 95.88 278 PHE A C 1
ATOM 2270 O O . PHE A 1 278 ? 3.353 -6.950 10.589 1.00 95.88 278 PHE A O 1
ATOM 2277 N N . ASN A 1 279 ? 3.059 -4.773 10.997 1.00 96.56 279 ASN A N 1
ATOM 2278 C CA . ASN A 1 279 ? 2.006 -4.971 11.997 1.00 96.56 279 ASN A CA 1
ATOM 2279 C C . ASN A 1 279 ? 0.757 -4.099 11.787 1.00 96.56 279 ASN A C 1
ATOM 2281 O O . ASN A 1 279 ? -0.144 -4.085 12.628 1.00 96.56 279 ASN A O 1
ATOM 2285 N N . VAL A 1 280 ? 0.693 -3.420 10.644 1.00 97.25 280 VAL A N 1
ATOM 2286 C CA . VAL A 1 280 ? -0.443 -2.646 10.131 1.00 97.25 280 VAL A CA 1
ATOM 2287 C C . VAL A 1 280 ? -0.768 -3.176 8.728 1.00 97.25 280 VAL A C 1
ATOM 2289 O O . VAL A 1 280 ? 0.149 -3.643 8.050 1.00 97.25 280 VAL A O 1
ATOM 2292 N N . PRO A 1 281 ? -2.037 -3.167 8.271 1.00 97.12 281 PRO A N 1
ATOM 2293 C CA . PRO A 1 281 ? -2.362 -3.632 6.927 1.00 97.12 281 PRO A CA 1
ATOM 2294 C C . PRO A 1 281 ? -1.571 -2.879 5.851 1.00 97.12 281 PRO A C 1
ATOM 2296 O O . PRO A 1 281 ? -1.508 -1.651 5.865 1.00 97.12 281 PRO A O 1
ATOM 2299 N N . ASN A 1 282 ? -1.023 -3.616 4.884 1.00 95.69 282 ASN A N 1
ATOM 2300 C CA . ASN A 1 282 ? -0.327 -3.059 3.723 1.00 95.69 282 ASN A CA 1
ATOM 2301 C C . ASN A 1 282 ? -1.324 -2.536 2.678 1.00 95.69 282 ASN A C 1
ATOM 2303 O O . ASN A 1 282 ? -1.445 -3.063 1.570 1.00 95.69 282 ASN A O 1
ATOM 2307 N N . LEU A 1 283 ? -2.085 -1.521 3.091 1.00 95.38 283 LEU A N 1
ATOM 2308 C CA . LEU A 1 283 ? -3.111 -0.856 2.303 1.00 95.38 283 LEU A CA 1
ATOM 2309 C C . LEU A 1 283 ? -2.923 0.661 2.375 1.00 95.38 283 LEU A C 1
ATOM 2311 O O . LEU A 1 283 ? -2.812 1.217 3.466 1.00 95.38 283 LEU A O 1
ATOM 2315 N N . LEU A 1 284 ? -2.903 1.318 1.212 1.00 94.00 284 LEU A N 1
ATOM 2316 C CA . LEU A 1 284 ? -2.762 2.773 1.098 1.00 94.00 284 LEU A CA 1
ATOM 2317 C C . LEU A 1 284 ? -3.928 3.372 0.306 1.00 94.00 284 LEU A C 1
ATOM 2319 O O . LEU A 1 284 ? -4.101 3.082 -0.874 1.00 94.00 284 LEU A O 1
ATOM 2323 N N . PHE A 1 285 ? -4.727 4.216 0.945 1.00 91.88 285 PHE A N 1
ATOM 2324 C CA . PHE A 1 285 ? -5.917 4.859 0.388 1.00 91.88 285 PHE A CA 1
ATOM 2325 C C . PHE A 1 285 ? -5.554 6.155 -0.346 1.00 91.88 285 PHE A C 1
ATOM 2327 O O . PHE A 1 285 ? -4.623 6.848 0.063 1.00 91.88 285 PHE A O 1
ATOM 2334 N N . VAL A 1 286 ? -6.318 6.531 -1.380 1.00 87.81 286 VAL A N 1
ATOM 2335 C CA . VAL A 1 286 ? -6.194 7.859 -2.042 1.00 87.81 286 VAL A CA 1
ATOM 2336 C C . VAL A 1 286 ? -6.757 9.008 -1.215 1.00 87.81 286 VAL A C 1
ATOM 2338 O O . VAL A 1 286 ? -6.460 10.170 -1.479 1.00 87.81 286 VAL A O 1
ATOM 2341 N N . ARG A 1 287 ? -7.670 8.698 -0.294 1.00 89.38 287 ARG A N 1
ATOM 2342 C CA . ARG A 1 287 ? -8.485 9.664 0.441 1.00 89.38 287 ARG A CA 1
ATOM 2343 C C . ARG A 1 287 ? -8.686 9.163 1.865 1.00 89.38 287 ARG A C 1
ATOM 2345 O O . ARG A 1 287 ? -8.775 7.949 2.063 1.00 89.38 287 ARG A O 1
ATOM 2352 N N . PRO A 1 288 ? -8.817 10.051 2.860 1.00 90.38 288 PRO A N 1
ATOM 2353 C CA . PRO A 1 288 ? -8.933 9.612 4.244 1.00 90.38 288 PRO A CA 1
ATOM 2354 C C . PRO A 1 288 ? -10.249 8.853 4.514 1.00 90.38 288 PRO A C 1
ATOM 2356 O O . PRO A 1 288 ? -10.291 7.999 5.395 1.00 90.38 288 PRO A O 1
ATOM 2359 N N . GLN A 1 289 ? -11.303 9.088 3.722 1.00 89.69 289 GLN A N 1
ATOM 2360 C CA . GLN A 1 289 ? -12.580 8.358 3.774 1.00 89.69 289 GLN A CA 1
ATOM 2361 C C . GLN A 1 289 ? -12.594 7.015 3.025 1.00 89.69 289 GLN A C 1
ATOM 2363 O O . GLN A 1 289 ? -13.528 6.221 3.200 1.00 89.69 289 GLN A O 1
ATOM 2368 N N . ASP A 1 290 ? -11.560 6.720 2.233 1.00 92.12 290 ASP A N 1
ATOM 2369 C CA . ASP A 1 290 ? -11.460 5.519 1.389 1.00 92.12 290 ASP A CA 1
ATOM 2370 C C . ASP A 1 290 ? -10.977 4.289 2.160 1.00 92.12 290 ASP A C 1
ATOM 2372 O O . ASP A 1 290 ? -10.301 3.419 1.619 1.00 92.12 290 ASP A O 1
ATOM 2376 N N . ILE A 1 291 ? -11.334 4.203 3.439 1.00 93.31 291 ILE A N 1
ATOM 2377 C CA . ILE A 1 291 ? -10.897 3.119 4.308 1.00 93.31 291 ILE A CA 1
ATOM 2378 C C . ILE A 1 291 ? -11.353 1.787 3.727 1.00 93.31 291 ILE A C 1
ATOM 2380 O O . ILE A 1 291 ? -12.550 1.509 3.610 1.00 93.31 291 ILE A O 1
ATOM 2384 N N . ILE A 1 292 ? -10.361 0.964 3.412 1.00 96.25 292 ILE A N 1
ATOM 2385 C CA . ILE A 1 292 ? -10.497 -0.444 3.081 1.00 96.25 292 ILE A CA 1
ATOM 2386 C C . ILE A 1 292 ? -9.539 -1.185 4.003 1.00 96.25 292 ILE A C 1
ATOM 2388 O O . ILE A 1 292 ? -8.361 -0.854 4.085 1.00 96.25 292 ILE A O 1
ATOM 2392 N N . VAL A 1 293 ? -10.037 -2.169 4.735 1.00 97.12 293 VAL A N 1
ATOM 2393 C CA . VAL A 1 293 ? -9.239 -2.917 5.711 1.00 97.12 293 VAL A CA 1
ATOM 2394 C C . VAL A 1 293 ? -9.579 -4.402 5.645 1.00 97.12 293 VAL A C 1
ATOM 2396 O O . VAL A 1 293 ? -10.648 -4.762 5.145 1.00 97.12 293 VAL A O 1
ATOM 2399 N N . PRO A 1 294 ? -8.707 -5.279 6.162 1.00 97.19 294 PRO A N 1
ATOM 2400 C CA . PRO A 1 294 ? -9.059 -6.673 6.394 1.00 97.19 294 PRO A CA 1
ATOM 2401 C C . PRO A 1 294 ? -10.313 -6.800 7.273 1.00 97.19 294 PRO A C 1
ATOM 2403 O O . PRO A 1 294 ? -10.507 -6.029 8.219 1.00 97.19 294 PRO A O 1
ATOM 2406 N N . GLU A 1 295 ? -11.173 -7.773 6.973 1.00 95.56 295 GLU A N 1
ATOM 2407 C CA . GLU A 1 295 ? -12.453 -7.980 7.663 1.00 95.56 295 GLU A CA 1
ATOM 2408 C C . GLU A 1 295 ? -12.278 -8.146 9.181 1.00 95.56 295 GLU A C 1
ATOM 2410 O O . GLU A 1 295 ? -13.055 -7.603 9.968 1.00 95.56 295 GLU A O 1
ATOM 2415 N N . GLU A 1 296 ? -11.245 -8.865 9.611 1.00 96.00 296 GLU A N 1
ATOM 2416 C CA . GLU A 1 296 ? -10.927 -9.075 11.020 1.00 96.00 296 GLU A CA 1
ATOM 2417 C C . GLU A 1 296 ? -10.506 -7.788 11.734 1.00 96.00 296 GLU A C 1
ATOM 2419 O O . GLU A 1 296 ? -10.839 -7.615 12.906 1.00 96.00 296 GLU A O 1
ATOM 2424 N N . VAL A 1 297 ? -9.847 -6.857 11.033 1.00 97.00 297 VAL A N 1
ATOM 2425 C CA . VAL A 1 297 ? -9.503 -5.537 11.582 1.00 97.00 297 VAL A CA 1
ATOM 2426 C C . VAL A 1 297 ? -10.774 -4.727 11.793 1.00 97.00 297 VAL A C 1
ATOM 2428 O O . VAL A 1 297 ? -10.988 -4.203 12.884 1.00 97.00 297 VAL A O 1
ATOM 2431 N N . ALA A 1 298 ? -11.659 -4.687 10.793 1.00 95.62 298 ALA A N 1
ATOM 2432 C CA . ALA A 1 298 ? -12.928 -3.977 10.919 1.00 95.62 298 ALA A CA 1
ATOM 2433 C C . ALA A 1 298 ? -13.793 -4.524 12.064 1.00 95.62 298 ALA A C 1
ATOM 2435 O O . ALA A 1 298 ? -14.318 -3.747 12.862 1.00 95.62 298 ALA A O 1
ATOM 2436 N N . LYS A 1 299 ? -13.901 -5.855 12.179 1.00 94.69 299 LYS A N 1
ATOM 2437 C CA . LYS A 1 299 ? -14.652 -6.521 13.253 1.00 94.69 299 LYS A CA 1
ATOM 2438 C C . LYS A 1 299 ? -14.072 -6.215 14.629 1.00 94.69 299 LYS A C 1
ATOM 2440 O O . LYS A 1 299 ? -14.819 -5.828 15.524 1.00 94.69 299 LYS A O 1
ATOM 2445 N N . ARG A 1 300 ? -12.755 -6.376 14.800 1.00 95.31 300 ARG A N 1
ATOM 2446 C CA . ARG A 1 300 ? -12.079 -6.133 16.082 1.00 95.31 300 ARG A CA 1
ATOM 2447 C C . ARG A 1 300 ? -12.222 -4.679 16.522 1.00 95.31 300 ARG A C 1
ATOM 2449 O O . ARG A 1 300 ? -12.448 -4.414 17.698 1.00 95.31 300 ARG A O 1
ATOM 2456 N N . ASP A 1 301 ? -12.123 -3.751 15.578 1.00 95.06 301 ASP A N 1
ATOM 2457 C CA . ASP A 1 301 ? -12.090 -2.326 15.890 1.00 95.06 301 ASP A CA 1
ATOM 2458 C C . ASP A 1 301 ? -13.500 -1.706 15.952 1.00 95.06 301 ASP A C 1
ATOM 2460 O O . ASP A 1 301 ? -13.646 -0.524 16.282 1.00 95.06 301 ASP A O 1
ATOM 2464 N N . GLY A 1 302 ? -14.546 -2.505 15.699 1.00 92.50 302 GLY A N 1
AT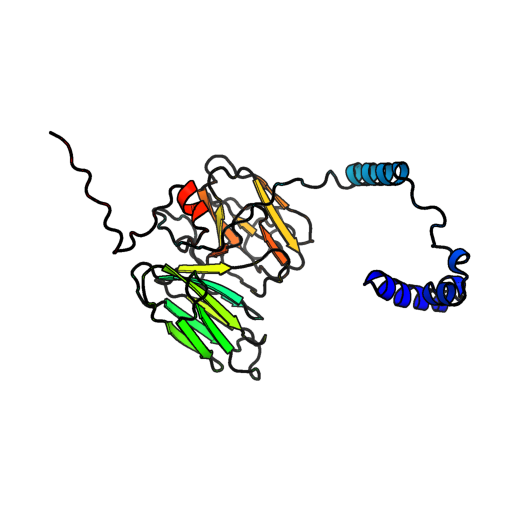OM 2465 C CA . GLY A 1 302 ? -15.946 -2.082 15.739 1.00 92.50 302 GLY A CA 1
ATOM 2466 C C . GLY A 1 302 ? -16.307 -1.105 14.621 1.00 92.50 302 GLY A C 1
ATOM 2467 O O . GLY A 1 302 ? -17.123 -0.207 14.829 1.00 92.50 302 GLY A O 1
ATOM 2468 N N . LEU A 1 303 ? -15.665 -1.234 13.458 1.00 91.06 303 LEU A N 1
ATOM 2469 C CA . LEU A 1 303 ? -15.947 -0.394 12.299 1.00 91.06 303 LEU A CA 1
ATOM 2470 C C . LEU A 1 303 ? -17.282 -0.806 11.673 1.00 91.06 303 LEU A C 1
ATOM 2472 O O . LEU A 1 303 ? -17.562 -1.993 11.498 1.00 91.06 303 LEU A O 1
ATOM 2476 N N . ILE A 1 304 ? -18.113 0.182 11.337 1.00 83.81 304 ILE A N 1
ATOM 2477 C CA . ILE A 1 304 ? -19.446 -0.063 10.786 1.00 83.81 304 ILE A CA 1
ATOM 2478 C C . ILE A 1 304 ? -19.280 -0.612 9.371 1.00 83.81 304 ILE A C 1
ATOM 2480 O O . ILE A 1 304 ? -18.867 0.097 8.453 1.00 83.81 304 ILE A O 1
ATOM 2484 N N . LEU A 1 305 ? -19.595 -1.895 9.213 1.00 78.75 305 LEU A N 1
ATOM 2485 C CA . LEU A 1 305 ? -19.711 -2.530 7.911 1.00 78.75 305 LEU A CA 1
ATOM 2486 C C . LEU A 1 305 ? -21.044 -2.114 7.292 1.00 78.75 305 LEU A C 1
ATOM 2488 O O . LEU A 1 305 ? -22.062 -2.067 7.986 1.00 78.75 305 LEU A O 1
ATOM 2492 N N . PHE A 1 306 ? -21.053 -1.834 5.990 1.00 66.12 306 PHE A N 1
ATOM 2493 C CA . PHE A 1 306 ? -22.310 -1.597 5.293 1.00 66.12 306 PHE A CA 1
ATOM 2494 C C . PHE A 1 306 ? -23.227 -2.812 5.464 1.00 66.12 306 PHE A C 1
ATOM 2496 O O . PHE A 1 306 ? -22.766 -3.948 5.300 1.00 66.12 306 PHE A O 1
ATOM 2503 N N . PRO A 1 307 ? -24.516 -2.611 5.791 1.00 46.69 307 PRO A N 1
ATOM 2504 C CA . PRO A 1 307 ? -25.458 -3.709 5.784 1.00 46.69 307 PRO A CA 1
ATOM 2505 C C . PRO A 1 307 ? -25.519 -4.245 4.356 1.00 46.69 307 PRO A C 1
ATOM 2507 O O . PRO A 1 307 ? -25.960 -3.555 3.435 1.00 46.69 307 PRO A O 1
ATOM 2510 N N . VAL A 1 308 ? -25.088 -5.492 4.166 1.00 45.81 308 VAL A N 1
ATOM 2511 C CA . VAL A 1 308 ? -25.446 -6.244 2.968 1.00 45.81 308 VAL A CA 1
ATOM 2512 C C . VAL A 1 308 ? -26.971 -6.297 2.980 1.00 45.81 308 VAL A C 1
ATOM 2514 O O . VAL A 1 308 ? -27.559 -6.997 3.806 1.00 45.81 308 VAL A O 1
ATOM 2517 N N . LYS A 1 309 ? -27.635 -5.515 2.119 1.00 39.38 309 LYS A N 1
ATOM 2518 C CA . LYS A 1 309 ? -29.079 -5.647 1.887 1.00 39.38 309 LYS A CA 1
ATOM 2519 C C . LYS A 1 309 ? -29.325 -7.082 1.406 1.00 39.38 309 LYS A C 1
ATOM 2521 O O . LYS A 1 309 ? -29.157 -7.377 0.230 1.00 39.38 309 LYS A O 1
ATOM 2526 N N . GLY A 1 310 ? -29.635 -7.979 2.342 1.00 41.38 310 GLY A N 1
ATOM 2527 C CA . GLY A 1 310 ? -29.739 -9.418 2.102 1.00 41.38 310 GLY A CA 1
ATOM 2528 C C . GLY A 1 310 ? -29.566 -10.299 3.344 1.00 41.38 310 GLY A C 1
ATOM 2529 O O . GLY A 1 310 ? -30.117 -11.394 3.365 1.00 41.38 310 GLY A O 1
ATOM 2530 N N . SER A 1 311 ? -28.886 -9.848 4.407 1.00 37.84 311 SER A N 1
ATOM 2531 C CA . SER A 1 311 ? -28.869 -10.592 5.675 1.00 37.84 311 SER A CA 1
ATOM 2532 C C . SER A 1 311 ? -30.016 -10.129 6.573 1.00 37.84 311 SER A C 1
ATOM 2534 O O . SER A 1 311 ? -29.871 -9.204 7.372 1.00 37.84 311 SER A O 1
ATOM 2536 N N . THR A 1 312 ? -31.183 -10.753 6.429 1.00 36.19 312 THR A N 1
ATOM 2537 C CA . THR A 1 312 ? -32.238 -10.679 7.444 1.00 36.19 312 THR A CA 1
ATOM 2538 C C . THR A 1 312 ? -31.721 -11.302 8.739 1.00 36.19 312 THR A C 1
ATOM 2540 O O . THR A 1 312 ? -31.673 -12.525 8.863 1.00 36.19 312 THR A O 1
ATOM 2543 N N . GLU A 1 313 ? -31.341 -10.478 9.713 1.00 33.16 313 GLU A N 1
ATOM 2544 C CA . GLU A 1 313 ? -31.307 -10.917 11.107 1.00 33.16 313 GLU A CA 1
ATOM 2545 C C . GLU A 1 313 ? -32.744 -11.261 11.537 1.00 33.16 313 GLU A C 1
ATOM 2547 O O . GLU A 1 313 ? -33.663 -10.469 11.296 1.00 33.16 313 GLU A O 1
ATOM 2552 N N . PRO A 1 314 ? -32.994 -12.431 12.151 1.00 39.41 314 PRO A N 1
ATOM 2553 C CA . PRO A 1 314 ? -34.313 -12.740 12.668 1.00 39.41 314 PRO A CA 1
ATOM 2554 C C . PRO A 1 314 ? -34.602 -11.813 13.848 1.00 39.41 314 PRO A C 1
ATOM 2556 O O . PRO A 1 314 ? -33.851 -11.767 14.823 1.00 39.41 314 PRO A O 1
ATOM 2559 N N . ALA A 1 315 ? -35.713 -11.084 13.747 1.00 37.16 315 ALA A N 1
ATOM 2560 C CA . ALA A 1 315 ? -36.226 -10.216 14.793 1.00 37.16 315 ALA A CA 1
ATOM 2561 C C . ALA A 1 315 ? -36.172 -10.918 16.160 1.00 37.16 315 ALA A C 1
ATOM 2563 O O . ALA A 1 315 ? -36.786 -11.973 16.361 1.00 37.16 315 ALA A O 1
ATOM 2564 N N . ARG A 1 316 ? -35.449 -10.314 17.111 1.00 41.53 316 ARG A N 1
ATOM 2565 C CA . ARG A 1 316 ? -35.540 -10.661 18.531 1.00 41.53 316 ARG A CA 1
ATOM 2566 C C . ARG A 1 316 ? -37.005 -10.530 18.943 1.00 41.53 316 ARG A C 1
ATOM 2568 O O . ARG A 1 316 ? -37.524 -9.426 19.071 1.00 41.53 316 ARG A O 1
ATOM 2575 N N . LYS A 1 317 ? -37.673 -11.666 19.143 1.00 38.44 317 LYS A N 1
ATOM 2576 C CA . LYS A 1 317 ? -38.962 -11.709 19.832 1.00 38.44 317 LYS A CA 1
ATOM 2577 C C . LYS A 1 317 ? -38.726 -11.283 21.277 1.00 38.44 317 LYS A C 1
ATOM 2579 O O . LYS A 1 317 ? -38.166 -12.048 22.061 1.00 38.44 317 LYS A O 1
ATOM 2584 N N . GLU A 1 318 ? -39.155 -10.075 21.617 1.00 42.19 318 GLU A N 1
ATOM 2585 C CA . GLU A 1 318 ? -39.408 -9.707 23.004 1.00 42.19 318 GLU A CA 1
ATOM 2586 C C . GLU A 1 318 ? -40.489 -10.645 23.549 1.00 42.19 318 GLU A C 1
ATOM 2588 O O . GLU A 1 318 ? -41.615 -10.690 23.048 1.00 42.19 318 GLU A O 1
ATOM 2593 N N . LYS A 1 319 ? -40.121 -11.450 24.547 1.00 45.88 319 LYS A N 1
ATOM 2594 C CA . LYS A 1 319 ? -41.093 -12.147 25.384 1.00 45.88 319 LYS A CA 1
ATOM 2595 C C . LYS A 1 319 ? -41.683 -11.114 26.343 1.00 45.88 319 LYS A C 1
ATOM 2597 O O . LYS A 1 319 ? -40.959 -10.600 27.193 1.00 45.88 319 LYS A O 1
ATOM 2602 N N . ARG A 1 320 ? -42.968 -10.813 26.162 1.00 51.00 320 ARG A N 1
ATOM 2603 C CA . ARG A 1 320 ? -43.847 -10.390 27.256 1.00 51.00 320 ARG A CA 1
ATOM 2604 C C . ARG A 1 320 ? -44.281 -11.617 28.043 1.00 51.00 320 ARG A C 1
ATOM 2606 O O . ARG A 1 320 ? -44.390 -12.694 27.413 1.00 51.00 320 ARG A O 1
#

Secondary structure (DSSP, 8-state):
--HHHHHHHHHHHHHHHHTT-GGG-HHHHHHTT-GGG-TT--SSPPPHHHHHHHHHHHHHHH-PPPP-PPPPPPS-EE--B-S---S------EEESS-EEEEEEESSSPPEEEEEEE-SS-SSSPPEEEEEE-TT--EEEEEEE-SEEEEEEE--SSSEEEEEEEE-TTS-EEEEE-TTSEEEEE--TTS---B-B-S-EEEEE-TT--EEEEEEESS--BEEE-TTSPEESBS--BTTBS-BB--EEEEEEEE--TT-TTEEEEEES-B-SEEEESSS-SEEESSTT---EEHHHHHHHT-B----TT----------

pLDDT: mean 86.93, std 13.5, range [33.16, 98.62]